Protein AF-A0A9P6UV71-F1 (afdb_monomer)

Sequence (256 aa):
VEDGVSEDEEDEDEKDEDDEDKEIEKVEGIPEFWLTALKTNPQFADIITEKDEEAMKHLVDIRMAYFEKPGFRLDFEFSPNDFFTNTILTKTYFYHDEPGYGGDFVYDHAEGTKIDWKEGKDLSVTVETKKQRHKGTNKTRVVKKTVPAETFFSFFSPPVAPEEDDEDEEEDEDIDERLEADYGLGEELKDSIIPRAVDWFTGKALQYQDNGDQYDDDFEYDDDEEEDDDDEDDDEDEDDDEQPAKDEKAPECKQQ

Nearest PDB structures (foldseek):
  2z2r-assembly1_A  TM=9.327E-01  e=2.650E-20  Saccharomyces cerevisiae
  9b3i-assembly1_E  TM=8.624E-01  e=3.348E-19  Saccharomyces cerevisiae
  7un6-assembly1_B  TM=8.784E-01  e=2.076E-16  Homo sapiens
  7un6-assembly1_C  TM=8.495E-01  e=9.072E-16  Homo sapiens
  3hfd-assembly1_A-2  TM=8.982E-01  e=1.360E-11  Plasmodium knowlesi strain H

Secondary structure (DSSP, 8-state):
----------------------------S-TTHHHHHHHHSHHHHHH--HHHHHHHTTEEEEEEEE-SSSEEEEEEEE-S-SSBS-SEEEEEEEE-SSPPTTS---EEEEEEPPP-BPTT--SSEEEEEEEEE-TTT--EEEEEEEEE---GGGGGS---PPPTT---HHHHHHHHHHHHHHHHHHHIIIIIITTTHHHHHHT-HHHHHHGGGGSSS---------------------------------------

Mean predicted aligned error: 16.18 Å

Organism: NCBI:txid64522

Solvent-accessible surface area (backbone atoms only — not comparable to full-atom values): 16558 Å² total; per-residue (Å²): 131,87,85,83,90,79,87,89,79,89,79,83,81,81,76,83,77,78,77,77,77,70,77,74,70,82,72,82,78,69,80,42,46,54,44,45,17,40,54,58,35,72,76,47,36,75,43,50,37,82,78,45,47,73,60,37,53,33,41,73,46,73,44,78,47,75,62,95,60,61,43,43,32,40,40,37,31,34,50,96,56,87,36,40,75,62,48,61,50,39,36,37,42,34,34,43,93,64,59,39,101,87,71,45,82,35,80,66,53,57,51,39,42,84,79,52,55,35,92,95,39,52,61,56,44,40,78,46,77,46,79,45,66,46,91,87,78,73,50,72,46,81,44,77,43,78,41,84,39,89,36,47,73,48,69,30,58,52,69,72,82,79,59,99,83,67,88,54,69,72,61,48,56,62,42,50,56,51,42,52,54,53,50,51,55,52,46,44,42,64,75,46,41,60,79,38,40,68,34,26,49,71,52,54,43,61,56,59,65,68,54,63,81,75,78,83,84,80,83,77,79,81,81,78,84,78,88,81,89,79,89,81,88,84,84,91,87,85,88,88,85,82,85,90,81,90,83,88,83,84,83,90,83,87,80,134

Structure (mmCIF, N/CA/C/O backbone):
data_AF-A0A9P6UV71-F1
#
_entry.id   AF-A0A9P6UV71-F1
#
loop_
_atom_site.group_PDB
_atom_site.id
_atom_site.type_symbol
_atom_site.label_atom_id
_atom_site.label_alt_id
_atom_site.label_comp_id
_atom_site.label_asym_id
_atom_site.label_entity_id
_atom_site.label_seq_id
_atom_site.pdbx_PDB_ins_code
_atom_site.Cartn_x
_atom_site.Cartn_y
_atom_site.Cartn_z
_atom_site.occupancy
_atom_site.B_iso_or_equiv
_atom_site.auth_seq_id
_atom_site.auth_comp_id
_atom_site.auth_asym_id
_atom_site.auth_atom_id
_atom_site.pdbx_PDB_model_num
ATOM 1 N N . VAL A 1 1 ? 10.105 -76.198 54.305 1.00 40.22 1 VAL A N 1
ATOM 2 C CA . VAL A 1 1 ? 10.187 -74.742 54.116 1.00 40.22 1 VAL A CA 1
ATOM 3 C C . VAL A 1 1 ? 9.346 -74.463 52.879 1.00 40.22 1 VAL A C 1
ATOM 5 O O . VAL A 1 1 ? 9.673 -75.016 51.838 1.00 40.22 1 VAL A O 1
ATOM 8 N N . GLU A 1 2 ? 8.070 -74.098 53.045 1.00 34.22 2 GLU A N 1
ATOM 9 C CA . GLU A 1 2 ? 7.629 -72.701 53.310 1.00 34.22 2 GLU A CA 1
ATOM 10 C C . GLU A 1 2 ? 8.123 -71.820 52.150 1.00 34.22 2 GLU A C 1
ATOM 12 O O . GLU A 1 2 ? 9.323 -71.813 51.891 1.00 34.22 2 GLU A O 1
ATOM 17 N N . ASP A 1 3 ? 7.310 -71.175 51.311 1.00 38.28 3 ASP A N 1
ATOM 18 C CA . ASP A 1 3 ? 6.064 -70.417 51.531 1.00 38.28 3 ASP A CA 1
ATOM 19 C C . ASP A 1 3 ? 5.452 -70.099 50.138 1.00 38.28 3 ASP A C 1
ATOM 21 O O . ASP A 1 3 ? 6.217 -69.886 49.200 1.00 38.28 3 ASP A O 1
ATOM 25 N N . GLY A 1 4 ? 4.140 -70.251 49.892 1.00 39.81 4 GLY A N 1
ATOM 26 C CA . GLY A 1 4 ? 3.125 -69.165 49.780 1.00 39.81 4 GLY A CA 1
ATOM 27 C C . GLY A 1 4 ? 2.489 -69.221 48.364 1.00 39.81 4 GLY A C 1
ATOM 28 O O . GLY A 1 4 ? 3.242 -69.268 47.400 1.00 39.81 4 GLY A O 1
ATOM 29 N N . VAL A 1 5 ? 1.194 -69.512 48.114 1.00 39.69 5 VAL A N 1
ATOM 30 C CA . VAL A 1 5 ? -0.064 -68.737 48.353 1.00 39.69 5 VAL A CA 1
ATOM 31 C C . VAL A 1 5 ? 0.078 -67.308 47.800 1.00 39.69 5 VAL A C 1
ATOM 33 O O . VAL A 1 5 ? 1.059 -66.671 48.155 1.00 39.69 5 VAL A O 1
ATOM 36 N N . SER A 1 6 ? -0.756 -66.716 46.936 1.00 38.84 6 SER A N 1
ATOM 37 C CA . SER A 1 6 ? -2.164 -66.821 46.463 1.00 38.84 6 SER A CA 1
ATOM 38 C C . SER A 1 6 ? -2.221 -66.174 45.051 1.00 38.84 6 SER A C 1
ATOM 40 O O . SER A 1 6 ? -1.290 -65.453 44.705 1.00 38.84 6 SER A O 1
ATOM 42 N N . GLU A 1 7 ? -3.089 -66.544 44.102 1.00 46.66 7 GLU A N 1
ATOM 43 C CA . GLU A 1 7 ? -4.502 -66.118 43.915 1.00 46.66 7 GLU A CA 1
ATOM 44 C C . GLU A 1 7 ? -4.741 -64.591 43.888 1.00 46.66 7 GLU A C 1
ATOM 46 O O . GLU A 1 7 ? -4.142 -63.878 44.690 1.00 46.66 7 GLU A O 1
ATOM 51 N N . ASP A 1 8 ? -5.643 -64.188 42.973 1.00 36.44 8 ASP A N 1
ATOM 52 C CA . ASP A 1 8 ? -6.166 -62.841 42.648 1.00 36.44 8 ASP A CA 1
ATOM 53 C C . ASP A 1 8 ? -5.277 -61.971 41.725 1.00 36.44 8 ASP A C 1
ATOM 55 O O . ASP A 1 8 ? -4.056 -62.012 41.806 1.00 36.44 8 ASP A O 1
ATOM 59 N N . GLU A 1 9 ? -5.775 -61.201 40.753 1.00 41.00 9 GLU A N 1
ATOM 60 C CA . GLU A 1 9 ? -7.129 -60.723 40.453 1.00 41.00 9 GLU A CA 1
ATOM 61 C C . GLU A 1 9 ? -7.160 -60.217 38.989 1.00 41.00 9 GLU A C 1
ATOM 63 O O . GLU A 1 9 ? -6.119 -59.942 38.387 1.00 41.00 9 GLU A O 1
ATOM 68 N N . GLU A 1 10 ? -8.352 -60.158 38.397 1.00 47.25 10 GLU A N 1
ATOM 69 C CA . GLU A 1 10 ? -8.626 -59.507 37.113 1.00 47.25 10 GLU A CA 1
ATOM 70 C C . GLU A 1 10 ? -8.413 -57.990 37.262 1.00 47.25 10 GLU A C 1
ATOM 72 O O . GLU A 1 10 ? -9.158 -57.355 38.000 1.00 47.25 10 GLU A O 1
ATOM 77 N N . ASP A 1 11 ? -7.429 -57.408 36.568 1.00 37.78 11 ASP A N 1
ATOM 78 C CA . ASP A 1 11 ? -7.290 -55.949 36.465 1.00 37.78 11 ASP A CA 1
ATOM 79 C C . ASP A 1 11 ? -7.883 -55.460 35.133 1.00 37.78 11 ASP A C 1
ATOM 81 O O . ASP A 1 11 ? -7.381 -55.743 34.039 1.00 37.78 11 ASP A O 1
ATOM 85 N N . GLU A 1 12 ? -9.005 -54.749 35.263 1.00 49.16 12 GLU A N 1
ATOM 86 C CA . GLU A 1 12 ? -9.612 -53.874 34.265 1.00 49.16 12 GLU A CA 1
ATOM 87 C C . GLU A 1 12 ? -8.656 -52.708 33.960 1.00 49.16 12 GLU A C 1
ATOM 89 O O . GLU A 1 12 ? -8.555 -51.760 34.733 1.00 49.16 12 GLU A O 1
ATOM 94 N N . ASP A 1 13 ? -7.980 -52.739 32.811 1.00 40.91 13 ASP A N 1
ATOM 95 C CA . ASP A 1 13 ? -7.371 -51.532 32.246 1.00 40.91 13 ASP A CA 1
ATOM 96 C C . ASP A 1 13 ? -8.447 -50.755 31.461 1.00 40.91 13 ASP A C 1
ATOM 98 O O . ASP A 1 13 ? -8.618 -50.928 30.248 1.00 40.91 13 ASP A O 1
ATOM 102 N N . GLU A 1 14 ? -9.185 -49.893 32.171 1.00 49.22 14 GLU A N 1
ATOM 103 C CA . GLU A 1 14 ? -9.851 -48.722 31.589 1.00 49.22 14 GLU A CA 1
ATOM 104 C C . GLU A 1 14 ? -8.783 -47.850 30.913 1.00 49.22 14 GLU A C 1
ATOM 106 O O . GLU A 1 14 ? -8.020 -47.130 31.556 1.00 49.22 14 GLU A O 1
ATOM 111 N N . LYS A 1 15 ? -8.706 -47.923 29.582 1.00 45.62 15 LYS A N 1
ATOM 112 C CA . LYS A 1 15 ? -8.072 -46.874 28.787 1.00 45.62 15 LYS A CA 1
ATOM 113 C C . LYS A 1 15 ? -9.108 -45.795 28.522 1.00 45.62 15 LYS A C 1
ATOM 115 O O . LYS A 1 15 ? -9.920 -45.932 27.610 1.00 45.62 15 LYS A O 1
ATOM 120 N N . ASP A 1 16 ? -9.036 -44.738 29.320 1.00 41.34 16 ASP A N 1
ATOM 121 C CA . ASP A 1 16 ? -9.549 -43.418 28.974 1.00 41.34 16 ASP A CA 1
ATOM 122 C C . ASP A 1 16 ? -8.876 -42.959 27.667 1.00 41.34 16 ASP A C 1
ATOM 124 O O . ASP A 1 16 ? -7.758 -42.437 27.653 1.00 41.34 16 ASP A O 1
ATOM 128 N N . GLU A 1 17 ? -9.534 -43.220 26.538 1.00 43.66 17 GLU A N 1
ATOM 129 C CA . GLU A 1 17 ? -9.284 -42.507 25.289 1.00 43.66 17 GLU A CA 1
ATOM 130 C C . GLU A 1 17 ? -10.024 -41.167 25.388 1.00 43.66 17 GLU A C 1
ATOM 132 O O . GLU A 1 17 ? -11.167 -41.024 24.958 1.00 43.66 17 GLU A O 1
ATOM 137 N N . ASP A 1 18 ? -9.369 -40.186 26.016 1.00 42.56 18 ASP A N 1
ATOM 138 C CA . ASP A 1 18 ? -9.677 -38.773 25.806 1.00 42.56 18 ASP A CA 1
ATOM 139 C C . ASP A 1 18 ? -9.374 -38.450 24.331 1.00 42.56 18 ASP A C 1
ATOM 141 O O . ASP A 1 18 ? -8.266 -38.044 23.966 1.00 42.56 18 ASP A O 1
ATOM 145 N N . ASP A 1 19 ? -10.367 -38.671 23.466 1.00 44.50 19 ASP A N 1
ATOM 146 C CA . ASP A 1 19 ? -10.460 -38.050 22.145 1.00 44.50 19 ASP A CA 1
ATOM 147 C C . ASP A 1 19 ? -10.600 -36.531 22.357 1.00 44.50 19 ASP A C 1
ATOM 149 O O . ASP A 1 19 ? -11.689 -35.951 22.351 1.00 44.50 19 ASP A O 1
ATOM 153 N N . GLU A 1 20 ? -9.467 -35.854 22.569 1.00 50.41 20 GLU A N 1
ATOM 154 C CA . GLU A 1 20 ? -9.339 -34.442 22.224 1.00 50.41 20 GLU A CA 1
ATOM 155 C C . GLU A 1 20 ? -9.438 -34.335 20.696 1.00 50.41 20 GLU A C 1
ATOM 157 O O . GLU A 1 20 ? -8.430 -34.230 19.991 1.00 50.41 20 GLU A O 1
ATOM 162 N N . ASP A 1 21 ? -10.674 -34.330 20.191 1.00 45.41 21 ASP A N 1
ATOM 163 C CA . ASP A 1 21 ? -11.044 -33.763 18.897 1.00 45.41 21 ASP A CA 1
ATOM 164 C C . ASP A 1 21 ? -10.669 -32.271 18.912 1.00 45.41 21 ASP A C 1
ATOM 166 O O . ASP A 1 21 ? -11.495 -31.369 19.066 1.00 45.41 21 ASP A O 1
ATOM 170 N N . LYS A 1 22 ? -9.373 -31.981 18.776 1.00 53.22 22 LYS A N 1
ATOM 171 C CA . LYS A 1 22 ? -8.926 -30.691 18.272 1.00 53.22 22 LYS A CA 1
ATOM 172 C C . LYS A 1 22 ? -9.420 -30.658 16.845 1.00 53.22 22 LYS A C 1
ATOM 174 O O . LYS A 1 22 ? -8.851 -31.325 15.984 1.00 53.22 22 LYS A O 1
ATOM 179 N N . GLU A 1 23 ? -10.503 -29.919 16.627 1.00 52.91 23 GLU A N 1
ATOM 180 C CA . GLU A 1 23 ? -10.918 -29.468 15.310 1.00 52.91 23 GLU A CA 1
ATOM 181 C C . GLU A 1 23 ? -9.675 -28.902 14.619 1.00 52.91 23 GLU A C 1
ATOM 183 O O . GLU A 1 23 ? -9.246 -27.777 14.872 1.00 52.91 23 GLU A O 1
ATOM 188 N N . ILE A 1 24 ? -9.029 -29.723 13.791 1.00 58.50 24 ILE A N 1
ATOM 189 C CA . ILE A 1 24 ? -8.048 -29.242 12.836 1.00 58.50 24 ILE A CA 1
ATOM 190 C C . ILE A 1 24 ? -8.911 -28.478 11.846 1.00 58.50 24 ILE A C 1
ATOM 192 O O . ILE A 1 24 ? -9.483 -29.072 10.926 1.00 58.50 24 ILE A O 1
ATOM 196 N N . GLU A 1 25 ? -9.091 -27.180 12.102 1.00 63.28 25 GLU A N 1
ATOM 197 C CA . GLU A 1 25 ? -9.673 -26.269 11.133 1.00 63.28 25 GLU A CA 1
ATOM 198 C C . GLU A 1 25 ? -8.993 -26.575 9.802 1.00 63.28 25 GLU A C 1
ATOM 200 O O . GLU A 1 25 ? -7.762 -26.615 9.707 1.00 63.28 25 GLU A O 1
ATOM 205 N N . LYS A 1 26 ? -9.790 -26.911 8.785 1.00 60.22 26 LYS A N 1
ATOM 206 C CA . LYS A 1 26 ? -9.270 -27.109 7.437 1.00 60.22 26 LYS A CA 1
ATOM 207 C C . LYS A 1 26 ? -8.723 -25.772 6.969 1.00 60.22 26 LYS A C 1
ATOM 209 O O . LYS A 1 26 ? -9.449 -24.954 6.417 1.00 60.22 26 LYS A O 1
ATOM 214 N N . VAL A 1 27 ? -7.441 -25.564 7.213 1.00 65.88 27 VAL A N 1
ATOM 215 C CA . VAL A 1 27 ? -6.706 -24.434 6.687 1.00 65.88 27 VAL A CA 1
ATOM 216 C C . VAL A 1 27 ? -6.521 -24.684 5.191 1.00 65.88 27 VAL A C 1
ATOM 218 O O . VAL A 1 27 ? -5.756 -25.559 4.783 1.00 65.88 27 VAL A O 1
ATOM 221 N N . GLU A 1 28 ? -7.285 -23.971 4.365 1.00 76.12 28 GLU A N 1
ATOM 222 C CA . GLU A 1 28 ? -7.076 -23.949 2.919 1.00 76.12 28 GLU A CA 1
ATOM 223 C C . GLU A 1 28 ? -5.927 -22.985 2.592 1.00 76.12 28 GLU A C 1
ATOM 225 O O . GLU A 1 28 ? -6.024 -21.783 2.821 1.00 76.12 28 GLU A O 1
ATOM 230 N N . GLY A 1 29 ? -4.829 -23.519 2.050 1.00 80.25 29 GLY A N 1
ATOM 231 C CA . GLY A 1 29 ? -3.654 -22.731 1.671 1.00 80.25 29 GLY A CA 1
ATOM 232 C C . GLY A 1 29 ? -2.702 -22.430 2.834 1.00 80.25 29 GLY A C 1
ATOM 233 O O . GLY A 1 29 ? -2.621 -23.186 3.800 1.00 80.25 29 GLY A O 1
ATOM 234 N N . ILE A 1 30 ? -1.930 -21.348 2.698 1.00 87.19 30 ILE A N 1
ATOM 235 C CA . ILE A 1 30 ? -1.010 -20.848 3.728 1.00 87.19 30 ILE A CA 1
ATOM 236 C C . ILE A 1 30 ? -1.646 -19.584 4.324 1.00 87.19 30 ILE A C 1
ATOM 238 O O . ILE A 1 30 ? -1.736 -18.578 3.615 1.00 87.19 30 ILE A O 1
ATOM 242 N N . PRO A 1 31 ? -2.109 -19.614 5.587 1.00 88.75 31 PRO A N 1
ATOM 243 C CA . PRO A 1 31 ? -2.680 -18.444 6.242 1.00 88.75 31 PRO A CA 1
ATOM 244 C C . PRO A 1 31 ? -1.709 -17.279 6.253 1.00 88.75 31 PRO A C 1
ATOM 246 O O . PRO A 1 31 ? -0.510 -17.478 6.439 1.00 88.75 31 PRO A O 1
ATOM 249 N N . GLU A 1 32 ? -2.249 -16.070 6.112 1.00 92.94 32 GLU A N 1
ATOM 250 C CA . GLU A 1 32 ? -1.507 -14.822 6.323 1.00 92.94 32 GLU A CA 1
ATOM 251 C C . GLU A 1 32 ? -0.224 -14.723 5.480 1.00 92.94 32 GLU A C 1
ATOM 253 O O . GLU A 1 32 ? 0.707 -14.016 5.858 1.00 92.94 32 GLU A O 1
ATOM 258 N N . PHE A 1 33 ? -0.163 -15.426 4.341 1.00 96.31 33 PHE A N 1
ATOM 259 C CA . PHE A 1 33 ? 1.035 -15.510 3.510 1.00 96.31 33 PHE A CA 1
ATOM 260 C C . PHE A 1 33 ? 1.546 -14.121 3.112 1.00 96.31 33 PHE A C 1
ATOM 262 O O . PHE A 1 33 ? 2.680 -13.765 3.425 1.00 96.31 33 PHE A O 1
ATOM 269 N N . TRP A 1 34 ? 0.693 -13.299 2.496 1.00 97.38 34 TRP A N 1
ATOM 270 C CA . TRP A 1 34 ? 1.087 -11.961 2.057 1.00 97.38 34 TRP A CA 1
ATOM 271 C C . TRP A 1 34 ? 1.317 -10.999 3.214 1.00 97.38 34 TRP A C 1
ATOM 273 O O . TRP A 1 34 ? 2.280 -10.245 3.178 1.00 97.38 34 TRP A O 1
ATOM 283 N N . LEU A 1 35 ? 0.496 -11.059 4.267 1.00 96.44 35 LEU A N 1
ATOM 284 C CA . LEU A 1 35 ? 0.723 -10.259 5.473 1.00 96.44 35 LEU A CA 1
ATOM 285 C C . LEU A 1 35 ? 2.106 -10.554 6.075 1.00 96.44 35 LEU A C 1
ATOM 287 O O . LEU A 1 35 ? 2.854 -9.633 6.386 1.00 96.44 35 LEU A O 1
ATOM 291 N N . THR A 1 36 ? 2.471 -11.831 6.188 1.00 96.75 36 THR A N 1
ATOM 292 C CA . THR A 1 36 ? 3.772 -12.255 6.719 1.00 96.75 36 THR A CA 1
ATOM 293 C C . THR A 1 36 ? 4.913 -11.834 5.794 1.00 96.75 36 THR A C 1
ATOM 295 O O . THR A 1 36 ? 5.917 -11.308 6.270 1.00 96.75 36 THR A O 1
ATOM 298 N N . ALA A 1 37 ? 4.762 -12.015 4.477 1.00 96.75 37 ALA A N 1
ATOM 299 C CA . ALA A 1 37 ? 5.764 -11.602 3.497 1.00 96.75 37 ALA A CA 1
ATOM 300 C C . ALA A 1 37 ? 6.020 -10.087 3.546 1.00 96.75 37 ALA A C 1
ATOM 302 O O . ALA A 1 37 ? 7.171 -9.667 3.632 1.00 96.75 37 ALA A O 1
ATOM 303 N N . LEU A 1 38 ? 4.957 -9.278 3.583 1.00 96.56 38 LEU A N 1
ATOM 304 C CA . LEU A 1 38 ? 5.052 -7.822 3.688 1.00 96.56 38 LEU A CA 1
ATOM 305 C C . LEU A 1 38 ? 5.677 -7.392 5.018 1.00 96.56 38 LEU A C 1
ATOM 307 O O . LEU A 1 38 ? 6.614 -6.611 5.016 1.00 96.56 38 LEU A O 1
ATOM 311 N N . LYS A 1 39 ? 5.254 -7.957 6.155 1.00 95.81 39 LYS A N 1
ATOM 312 C CA . LYS A 1 39 ? 5.843 -7.625 7.468 1.00 95.81 39 LYS A CA 1
ATOM 313 C C . LYS A 1 39 ? 7.296 -8.067 7.639 1.00 95.81 39 LYS A C 1
ATOM 315 O O . LYS A 1 39 ? 7.951 -7.643 8.585 1.00 95.81 39 LYS A O 1
ATOM 320 N N . THR A 1 40 ? 7.786 -8.949 6.776 1.00 95.56 40 THR A N 1
ATOM 321 C CA . THR A 1 40 ? 9.199 -9.337 6.775 1.00 95.56 40 THR A CA 1
ATOM 322 C C . THR A 1 40 ? 10.058 -8.312 6.036 1.00 95.56 40 THR A C 1
ATOM 324 O O . THR A 1 40 ? 11.247 -8.197 6.322 1.00 95.56 40 THR A O 1
ATOM 327 N N . ASN A 1 41 ? 9.467 -7.550 5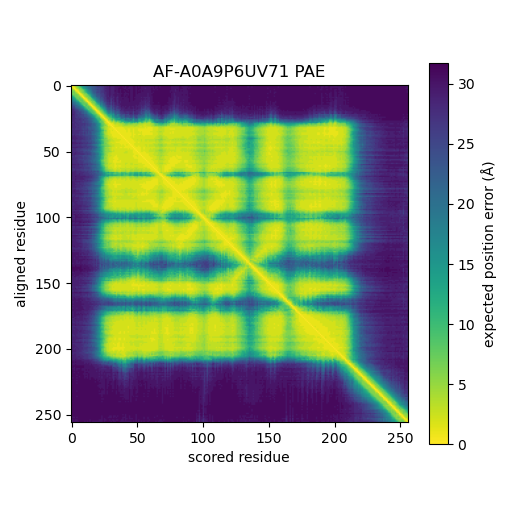.115 1.00 93.88 41 ASN A N 1
ATOM 328 C CA . ASN A 1 41 ? 10.135 -6.439 4.461 1.00 93.88 41 ASN A CA 1
ATOM 329 C C . ASN A 1 41 ? 10.188 -5.209 5.389 1.00 93.88 41 ASN A C 1
ATOM 331 O O . ASN A 1 41 ? 9.136 -4.803 5.883 1.00 93.88 41 ASN A O 1
ATOM 335 N N . PRO A 1 42 ? 11.364 -4.591 5.616 1.00 92.38 42 PRO A N 1
ATOM 336 C CA . PRO A 1 42 ? 11.492 -3.463 6.541 1.00 92.38 42 PRO A CA 1
ATOM 337 C C . PRO A 1 42 ? 10.591 -2.268 6.205 1.00 92.38 42 PRO A C 1
ATOM 339 O O . PRO A 1 42 ? 9.939 -1.735 7.097 1.00 92.38 42 PRO A O 1
ATOM 342 N N . GLN A 1 43 ? 10.485 -1.890 4.927 1.00 91.94 43 GLN A N 1
ATOM 343 C CA . GLN A 1 43 ? 9.680 -0.735 4.515 1.00 91.94 43 GLN A CA 1
ATOM 344 C C . GLN A 1 43 ? 8.187 -0.974 4.768 1.00 91.94 43 GLN A C 1
ATOM 346 O O . GLN A 1 43 ? 7.479 -0.092 5.248 1.00 91.94 43 GLN A O 1
ATOM 351 N N . PHE A 1 44 ? 7.702 -2.189 4.493 1.00 94.50 44 PHE A N 1
ATOM 352 C CA . PHE A 1 44 ? 6.302 -2.542 4.736 1.00 94.50 44 PHE A CA 1
ATOM 353 C C . PHE A 1 44 ? 5.995 -2.795 6.217 1.00 94.50 44 PHE A C 1
ATOM 355 O O . PHE A 1 44 ? 4.880 -2.524 6.666 1.00 94.50 44 PHE A O 1
ATOM 362 N N . ALA A 1 45 ? 6.962 -3.292 6.988 1.00 94.44 45 ALA A N 1
ATOM 363 C CA . ALA A 1 45 ? 6.810 -3.504 8.424 1.00 94.44 45 ALA A CA 1
ATOM 364 C C . ALA A 1 45 ? 6.544 -2.195 9.183 1.00 94.44 45 ALA A C 1
ATOM 366 O O . ALA A 1 45 ? 5.754 -2.203 10.126 1.00 94.44 45 ALA A O 1
ATOM 367 N N . ASP A 1 46 ? 7.153 -1.088 8.750 1.00 91.88 46 ASP A N 1
ATOM 368 C CA . ASP A 1 46 ? 6.997 0.221 9.391 1.00 91.88 46 ASP A CA 1
ATOM 369 C C . ASP A 1 46 ? 5.638 0.877 9.091 1.00 91.88 46 ASP A C 1
ATOM 371 O O . ASP A 1 46 ? 5.096 1.597 9.932 1.00 91.88 46 ASP A O 1
ATOM 375 N N . ILE A 1 47 ? 5.049 0.608 7.920 1.00 93.00 47 ILE A N 1
ATOM 376 C CA . ILE A 1 47 ? 3.767 1.207 7.505 1.00 93.00 47 ILE A CA 1
ATOM 377 C C . ILE A 1 47 ? 2.540 0.365 7.886 1.00 93.00 47 ILE A C 1
ATOM 379 O O . ILE A 1 47 ? 1.435 0.902 7.990 1.00 93.00 47 ILE A O 1
ATOM 383 N N . ILE A 1 48 ? 2.695 -0.953 8.064 1.00 95.62 48 ILE A N 1
ATOM 384 C CA . ILE A 1 48 ? 1.595 -1.846 8.451 1.00 95.62 48 ILE A CA 1
ATOM 385 C C . ILE A 1 48 ? 1.386 -1.744 9.961 1.00 95.62 48 ILE A C 1
ATOM 387 O O . ILE A 1 48 ? 2.171 -2.251 10.759 1.00 95.62 48 ILE A O 1
ATOM 391 N N . THR A 1 49 ? 0.274 -1.131 10.361 1.00 94.81 49 THR A N 1
ATOM 392 C CA . THR A 1 49 ? -0.084 -1.007 11.776 1.00 94.81 49 THR A CA 1
ATOM 393 C C . THR A 1 49 ? -0.811 -2.251 12.289 1.00 94.81 49 THR A C 1
ATOM 395 O O . THR A 1 49 ? -1.420 -2.998 11.523 1.00 94.81 49 THR A O 1
ATOM 398 N N . GLU A 1 50 ? -0.861 -2.432 13.614 1.00 92.81 50 GLU A N 1
ATOM 399 C CA . GLU A 1 50 ? -1.605 -3.537 14.249 1.00 92.81 50 GLU A CA 1
ATOM 400 C C . GLU A 1 50 ? -3.087 -3.589 13.829 1.00 92.81 50 GLU A C 1
ATOM 402 O O . GLU A 1 50 ? -3.686 -4.661 13.768 1.00 92.81 50 GLU A O 1
ATOM 407 N N . LYS A 1 51 ? -3.697 -2.432 13.526 1.00 91.38 51 LYS A N 1
ATOM 408 C CA . LYS A 1 51 ? -5.094 -2.360 13.069 1.00 91.38 51 LYS A CA 1
ATOM 409 C C . LYS A 1 51 ? -5.261 -2.851 11.634 1.00 91.38 51 LYS A C 1
ATOM 411 O O . LYS A 1 51 ? -6.321 -3.373 11.296 1.00 91.38 51 LYS A O 1
ATOM 416 N N . ASP A 1 52 ? -4.237 -2.665 10.807 1.00 95.19 52 ASP A N 1
ATOM 417 C CA . ASP A 1 52 ? -4.252 -3.077 9.406 1.00 95.19 52 ASP A CA 1
ATOM 418 C C . ASP A 1 52 ? -4.142 -4.595 9.282 1.00 95.19 52 ASP A C 1
ATOM 420 O O . ASP A 1 52 ? -4.724 -5.171 8.365 1.00 95.19 52 ASP A O 1
ATOM 424 N N . GLU A 1 53 ? -3.464 -5.257 10.227 1.00 95.44 53 GLU A N 1
ATOM 425 C CA . GLU A 1 53 ? -3.264 -6.710 10.220 1.00 95.44 53 GLU A CA 1
ATOM 426 C C . GLU A 1 53 ? -4.579 -7.480 10.089 1.00 95.44 53 GLU A C 1
ATOM 428 O O . GLU A 1 53 ? -4.656 -8.432 9.315 1.00 95.44 53 GLU A O 1
ATOM 433 N N . GLU A 1 54 ? -5.637 -7.058 10.788 1.00 94.88 54 GLU A N 1
ATOM 434 C CA . GLU A 1 54 ? -6.942 -7.724 10.713 1.00 94.88 54 GLU A CA 1
ATOM 435 C C . GLU A 1 54 ? -7.527 -7.701 9.292 1.00 94.88 54 GLU A C 1
ATOM 437 O O . GLU A 1 54 ? -8.107 -8.692 8.851 1.00 94.88 54 GLU A O 1
ATOM 442 N N . ALA A 1 55 ? -7.349 -6.602 8.555 1.00 95.44 55 ALA A N 1
ATOM 443 C CA . ALA A 1 55 ? -7.781 -6.495 7.164 1.00 95.44 55 ALA A CA 1
ATOM 444 C C . ALA A 1 55 ? -6.812 -7.218 6.213 1.00 95.44 55 ALA A C 1
ATOM 446 O O . ALA A 1 55 ? -7.240 -7.892 5.277 1.00 95.44 55 ALA A O 1
ATOM 447 N N . MET A 1 56 ? -5.508 -7.138 6.478 1.00 96.00 56 MET A N 1
ATOM 448 C CA . MET A 1 56 ? -4.453 -7.746 5.665 1.00 96.00 56 MET A CA 1
ATOM 449 C C . MET A 1 56 ? -4.428 -9.276 5.734 1.00 96.00 56 MET A C 1
ATOM 451 O O . MET A 1 56 ? -3.995 -9.915 4.780 1.00 96.00 56 MET A O 1
ATOM 455 N N . LYS A 1 57 ? -4.968 -9.895 6.792 1.00 95.44 57 LYS A N 1
ATOM 456 C CA . LYS A 1 57 ? -5.217 -11.352 6.840 1.00 95.44 57 LYS A CA 1
ATOM 457 C C . LYS A 1 57 ? -6.096 -11.842 5.689 1.00 95.44 57 LYS A C 1
ATOM 459 O O . LYS A 1 57 ? -6.015 -13.006 5.309 1.00 95.44 57 LYS A O 1
ATOM 464 N N . HIS A 1 58 ? -6.931 -10.961 5.138 1.00 96.19 58 HIS A N 1
ATOM 465 C CA . HIS A 1 58 ? -7.801 -11.270 4.012 1.00 96.19 58 HIS A CA 1
ATOM 466 C C . HIS A 1 58 ? -7.138 -11.071 2.646 1.00 96.19 58 HIS A C 1
ATOM 468 O O . HIS A 1 58 ? -7.798 -11.362 1.647 1.00 96.19 58 HIS A O 1
ATOM 474 N N . LEU A 1 59 ? -5.888 -10.594 2.586 1.00 97.00 59 LEU A N 1
ATOM 475 C CA . LEU A 1 59 ? -5.124 -10.429 1.350 1.00 97.00 59 LEU A CA 1
ATOM 476 C C . LEU A 1 59 ? -4.743 -11.803 0.784 1.00 97.00 59 LEU A C 1
ATOM 478 O O . LEU A 1 59 ? -3.977 -12.559 1.383 1.00 97.00 59 LEU A O 1
ATOM 482 N N . VAL A 1 60 ? -5.312 -12.121 -0.373 1.00 96.25 60 VAL A N 1
ATOM 483 C CA . VAL A 1 60 ? -5.186 -13.409 -1.062 1.00 96.25 60 VAL A CA 1
ATOM 484 C C . VAL A 1 60 ? -4.036 -13.386 -2.057 1.00 96.25 60 VAL A C 1
ATOM 486 O O . VAL A 1 60 ? -3.289 -14.360 -2.142 1.00 96.25 60 VAL A O 1
ATOM 489 N N . ASP A 1 61 ? -3.899 -12.297 -2.811 1.00 96.81 61 ASP A N 1
ATOM 490 C CA . ASP A 1 61 ? -2.917 -12.201 -3.888 1.00 96.81 61 ASP A CA 1
ATOM 491 C C . ASP A 1 61 ? -2.454 -10.762 -4.121 1.00 96.81 61 ASP A C 1
ATOM 493 O O . ASP A 1 61 ? -3.228 -9.821 -3.936 1.00 96.81 61 ASP A O 1
ATOM 497 N N . ILE A 1 62 ? -1.206 -10.603 -4.564 1.00 97.62 62 ILE A N 1
ATOM 498 C CA . ILE A 1 62 ? -0.665 -9.336 -5.060 1.00 97.62 62 ILE A CA 1
ATOM 499 C C . ILE A 1 62 ? -0.109 -9.594 -6.455 1.00 97.62 62 ILE A C 1
ATOM 501 O O . ILE A 1 62 ? 0.861 -10.330 -6.638 1.00 97.62 62 ILE A O 1
ATOM 505 N N . ARG A 1 63 ? -0.734 -8.979 -7.457 1.00 97.19 63 ARG A N 1
ATOM 506 C CA . ARG A 1 63 ? -0.388 -9.170 -8.866 1.00 97.19 63 ARG A CA 1
ATOM 507 C C . ARG A 1 63 ? 0.117 -7.883 -9.472 1.00 97.19 63 ARG A C 1
ATOM 509 O O . ARG A 1 63 ? -0.397 -6.813 -9.179 1.00 97.19 63 ARG A O 1
ATOM 516 N N . MET A 1 64 ? 1.075 -8.010 -10.380 1.00 96.38 64 MET A N 1
ATOM 517 C CA . MET A 1 64 ? 1.532 -6.902 -11.204 1.00 96.38 64 MET A CA 1
ATOM 518 C C . MET A 1 64 ? 1.067 -7.089 -12.650 1.00 96.38 64 MET A C 1
ATOM 520 O O . MET A 1 64 ? 1.132 -8.193 -13.197 1.00 96.38 64 MET A O 1
ATOM 524 N N . ALA A 1 65 ? 0.653 -5.997 -13.287 1.00 94.38 65 ALA A N 1
ATOM 525 C CA . ALA A 1 65 ? 0.405 -5.942 -14.719 1.00 94.38 65 ALA A CA 1
ATOM 526 C C . ALA A 1 65 ? 0.971 -4.660 -15.340 1.00 94.38 65 ALA A C 1
ATOM 528 O O . ALA A 1 65 ? 0.882 -3.581 -14.760 1.00 94.38 65 ALA A O 1
ATOM 529 N N . TYR A 1 66 ? 1.485 -4.786 -16.560 1.00 93.19 66 TYR A N 1
ATOM 530 C CA . TYR A 1 66 ? 1.775 -3.656 -17.440 1.00 93.19 66 TYR A CA 1
ATOM 531 C C . TYR A 1 66 ? 0.569 -3.393 -18.350 1.00 93.19 66 TYR A C 1
ATOM 533 O O . TYR A 1 66 ? -0.225 -4.299 -18.626 1.00 93.19 66 TYR A O 1
ATOM 541 N N . PHE A 1 67 ? 0.428 -2.162 -18.828 1.00 86.38 67 PHE A N 1
ATOM 542 C CA . PHE A 1 67 ? -0.638 -1.747 -19.74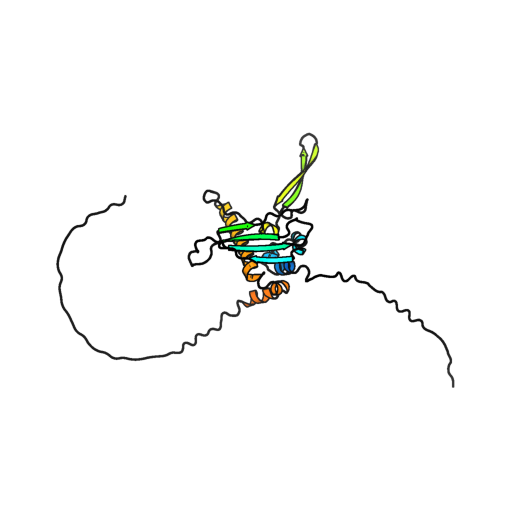1 1.00 86.38 67 PHE A CA 1
ATOM 543 C C . PHE A 1 67 ? -0.057 -1.024 -20.964 1.00 86.38 67 PHE A C 1
ATOM 545 O O . PHE A 1 67 ? 1.153 -0.929 -21.124 1.00 86.38 67 PHE A O 1
ATOM 552 N N . GLU A 1 68 ? -0.923 -0.603 -21.889 1.00 82.50 68 GLU A N 1
ATOM 553 C CA . GLU A 1 68 ? -0.500 -0.003 -23.165 1.00 82.50 68 GLU A CA 1
ATOM 554 C C . GLU A 1 68 ? 0.193 1.356 -22.984 1.00 82.50 68 GLU A C 1
ATOM 556 O O . GLU A 1 68 ? 1.080 1.697 -23.761 1.00 82.50 68 GLU A O 1
ATOM 561 N N . LYS A 1 69 ? -0.186 2.111 -21.946 1.00 84.94 69 LYS A N 1
ATOM 562 C CA . LYS A 1 69 ? 0.547 3.310 -21.525 1.00 84.94 69 LYS A CA 1
ATOM 563 C C . LYS A 1 69 ? 1.774 2.928 -20.682 1.00 84.94 69 LYS A C 1
ATOM 565 O O . LYS A 1 69 ? 1.672 1.964 -19.922 1.00 84.94 69 LYS A O 1
ATOM 570 N N . PRO A 1 70 ? 2.882 3.686 -20.754 1.00 88.94 70 PRO A N 1
ATOM 571 C CA . PRO A 1 70 ? 4.027 3.510 -19.864 1.00 88.94 70 PRO A CA 1
ATOM 572 C C . PRO A 1 70 ? 3.610 3.561 -18.388 1.00 88.94 70 PRO A C 1
ATOM 574 O O . PRO A 1 70 ? 2.954 4.504 -17.944 1.00 88.94 70 PRO A O 1
ATOM 577 N N . GLY A 1 71 ? 3.955 2.519 -17.637 1.00 93.31 71 GLY A N 1
ATOM 578 C CA . GLY A 1 71 ? 3.571 2.381 -16.237 1.00 93.31 71 GLY A CA 1
ATOM 579 C C . GLY A 1 71 ? 3.326 0.933 -15.838 1.00 93.31 71 GLY A C 1
ATOM 580 O O . GLY A 1 71 ? 3.396 0.014 -16.660 1.00 93.31 71 GLY A O 1
ATOM 581 N N . PHE A 1 72 ? 3.017 0.725 -14.564 1.00 96.12 72 PHE A N 1
ATOM 582 C CA . PHE A 1 72 ? 2.654 -0.584 -14.032 1.00 96.12 72 PHE A CA 1
ATOM 583 C C . PHE A 1 72 ? 1.558 -0.467 -12.978 1.00 96.12 72 PHE A C 1
ATOM 585 O O . PHE A 1 72 ? 1.310 0.587 -12.393 1.00 96.12 72 PHE A O 1
ATOM 592 N N . ARG A 1 73 ? 0.850 -1.573 -12.776 1.00 97.12 73 ARG A N 1
ATOM 593 C CA . ARG A 1 73 ? -0.292 -1.676 -11.878 1.00 97.12 73 ARG A CA 1
ATOM 594 C C . ARG A 1 73 ? -0.083 -2.808 -10.897 1.00 97.12 73 ARG A C 1
ATOM 596 O O . ARG A 1 73 ? 0.280 -3.906 -11.313 1.00 97.12 73 ARG A O 1
ATOM 603 N N . LEU A 1 74 ? -0.384 -2.546 -9.636 1.00 98.19 74 LEU A N 1
ATOM 604 C CA . LEU A 1 74 ? -0.407 -3.503 -8.544 1.00 98.19 74 LEU A CA 1
ATOM 605 C C . LEU A 1 74 ? -1.862 -3.758 -8.144 1.00 98.19 74 LEU A C 1
ATOM 607 O O . LEU A 1 74 ? -2.580 -2.832 -7.769 1.00 98.19 74 LEU A O 1
ATOM 611 N N . ASP A 1 75 ? -2.294 -5.010 -8.235 1.00 98.12 75 ASP A N 1
ATOM 612 C CA . ASP A 1 75 ? -3.635 -5.473 -7.892 1.00 98.12 75 ASP A CA 1
ATOM 613 C C . ASP A 1 75 ? -3.568 -6.331 -6.624 1.00 98.12 75 ASP A C 1
ATOM 615 O O . ASP A 1 75 ? -3.015 -7.431 -6.636 1.00 98.12 75 ASP A O 1
ATOM 619 N N . PHE A 1 76 ? -4.162 -5.835 -5.542 1.00 98.38 76 PHE A N 1
ATOM 620 C CA . PHE A 1 76 ? -4.268 -6.515 -4.255 1.00 98.38 76 PHE A CA 1
ATOM 621 C C . PHE A 1 76 ? -5.644 -7.160 -4.149 1.00 98.38 76 PHE A C 1
ATOM 623 O O . PHE A 1 76 ? -6.653 -6.468 -4.003 1.00 98.38 76 PHE A O 1
ATOM 630 N N . GLU A 1 77 ? -5.705 -8.482 -4.240 1.00 98.25 77 GLU A N 1
ATOM 631 C CA . GLU A 1 77 ? -6.950 -9.237 -4.157 1.00 98.25 77 GLU A CA 1
ATOM 632 C C . GLU A 1 77 ? -7.266 -9.609 -2.713 1.00 98.25 77 GLU A C 1
ATOM 634 O O . GLU A 1 77 ? -6.482 -10.278 -2.045 1.00 98.25 77 GLU A O 1
ATOM 639 N N . PHE A 1 78 ? -8.450 -9.231 -2.246 1.00 97.38 78 PHE A N 1
ATOM 640 C CA . PHE A 1 78 ? -8.939 -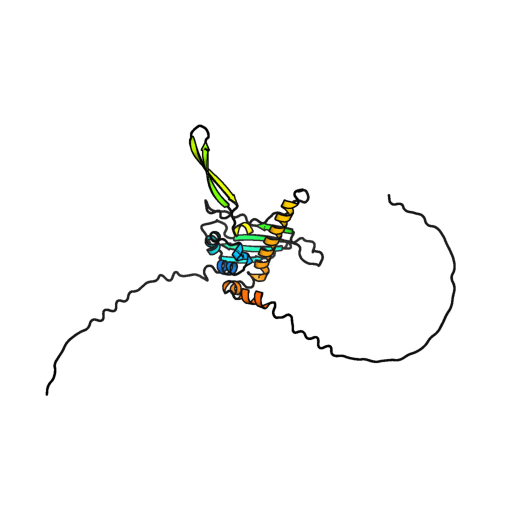9.548 -0.915 1.00 97.38 78 PHE A CA 1
ATOM 641 C C . PHE A 1 78 ? -10.113 -10.519 -0.979 1.00 97.38 78 PHE A C 1
ATOM 643 O O . PHE A 1 78 ? -11.058 -10.367 -1.759 1.00 97.38 78 PHE A O 1
ATOM 650 N N . SER A 1 79 ? -10.091 -11.492 -0.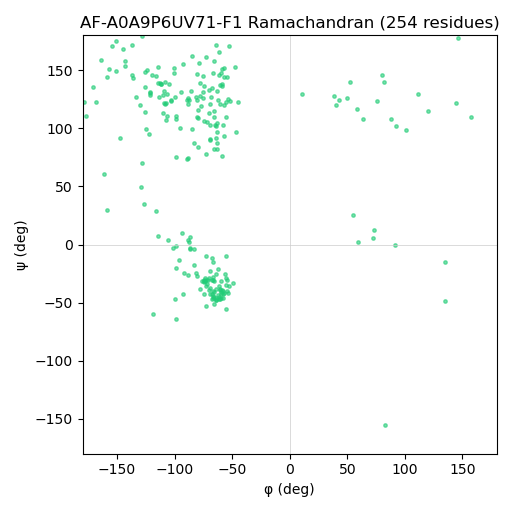074 1.00 96.56 79 SER A N 1
ATOM 651 C CA . SER A 1 79 ? 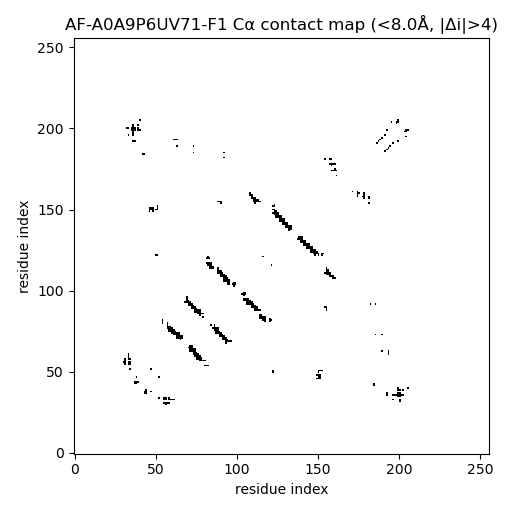-11.270 -12.287 0.249 1.00 96.56 79 SER A CA 1
ATOM 652 C C . SER A 1 79 ? -12.346 -11.406 0.909 1.00 96.56 79 SER A C 1
ATOM 654 O O . SER A 1 79 ? -12.030 -10.343 1.464 1.00 96.56 79 SER A O 1
ATOM 656 N N . PRO A 1 80 ? -13.631 -11.814 0.873 1.00 96.88 80 PRO A N 1
ATOM 657 C CA . PRO A 1 80 ? -14.684 -11.108 1.593 1.00 96.88 80 PRO A CA 1
ATOM 658 C C . PRO A 1 80 ? -14.310 -10.906 3.067 1.00 96.88 80 PRO A C 1
ATOM 660 O O . PRO A 1 80 ? -14.034 -11.869 3.778 1.00 96.88 80 PRO A O 1
ATOM 663 N N . ASN A 1 81 ? -14.312 -9.652 3.515 1.00 95.81 81 ASN A N 1
ATOM 664 C CA . ASN A 1 81 ? -13.828 -9.251 4.837 1.00 95.81 81 ASN A CA 1
ATOM 665 C C . ASN A 1 81 ? -14.766 -8.232 5.494 1.00 95.81 81 ASN A C 1
ATOM 667 O O . ASN A 1 81 ? -15.687 -7.727 4.853 1.00 95.81 81 ASN A O 1
ATOM 671 N N . ASP A 1 82 ? -14.542 -7.908 6.766 1.00 96.81 82 ASP A N 1
ATOM 672 C CA . ASP A 1 82 ? -15.395 -7.001 7.547 1.00 96.81 82 ASP A CA 1
ATOM 673 C C . ASP A 1 82 ? -15.031 -5.516 7.436 1.00 96.81 82 ASP A C 1
ATOM 675 O O . ASP A 1 82 ? -15.703 -4.686 8.050 1.00 96.81 82 ASP A O 1
ATOM 679 N N . PHE A 1 83 ? -14.027 -5.157 6.635 1.00 96.88 83 PHE A N 1
ATOM 680 C CA . PHE A 1 83 ? -13.482 -3.801 6.576 1.00 96.88 83 PHE A CA 1
ATOM 681 C C . PHE A 1 83 ? -14.001 -2.996 5.397 1.00 96.88 83 PHE A C 1
ATOM 683 O O . PHE A 1 83 ? -14.451 -1.869 5.583 1.00 96.88 83 PHE A O 1
ATOM 690 N N . PHE A 1 84 ? -14.001 -3.575 4.202 1.00 97.75 84 PHE A N 1
ATOM 691 C CA . PHE A 1 84 ? -14.424 -2.906 2.973 1.00 97.75 84 PHE A CA 1
ATOM 692 C C . PHE A 1 84 ? -15.129 -3.879 2.027 1.00 97.75 84 PHE A C 1
ATOM 694 O O . PHE A 1 84 ? -15.177 -5.088 2.264 1.00 97.75 84 PHE A O 1
ATOM 701 N N . THR A 1 85 ? -15.769 -3.352 0.983 1.00 97.81 85 THR A N 1
ATOM 702 C CA . THR A 1 85 ? -16.487 -4.174 -0.010 1.00 97.81 85 THR A CA 1
ATOM 703 C C . THR A 1 85 ? -15.679 -4.485 -1.264 1.00 97.81 85 THR A C 1
ATOM 705 O O . THR A 1 85 ? -16.091 -5.345 -2.042 1.00 97.81 85 THR A O 1
ATOM 708 N N . ASN A 1 86 ? -14.556 -3.801 -1.479 1.00 97.94 86 ASN A N 1
ATOM 709 C CA . ASN A 1 86 ? -13.679 -4.026 -2.623 1.00 97.94 86 ASN A CA 1
ATOM 710 C C . ASN A 1 86 ? -13.091 -5.440 -2.573 1.00 97.94 86 ASN A C 1
ATOM 712 O O . ASN A 1 86 ? -12.576 -5.872 -1.546 1.00 97.94 86 ASN A O 1
ATOM 716 N N . THR A 1 87 ? -13.147 -6.147 -3.698 1.00 97.69 87 THR A N 1
ATOM 717 C CA . THR A 1 87 ? -12.464 -7.439 -3.861 1.00 97.69 87 THR A CA 1
ATOM 718 C C . THR A 1 87 ? -11.041 -7.261 -4.363 1.00 97.69 87 THR A C 1
ATOM 720 O O . THR A 1 87 ? -10.204 -8.121 -4.137 1.00 97.69 87 THR A O 1
ATOM 723 N N . ILE A 1 88 ? -10.771 -6.166 -5.076 1.00 98.00 88 ILE A N 1
ATOM 724 C CA . ILE A 1 88 ? -9.443 -5.815 -5.566 1.00 98.00 88 ILE A CA 1
ATOM 725 C C . ILE A 1 88 ? -9.216 -4.339 -5.255 1.00 98.00 88 ILE A C 1
ATOM 727 O O . ILE A 1 88 ? -10.054 -3.501 -5.603 1.00 98.00 88 ILE A O 1
ATOM 731 N N . LEU A 1 89 ? -8.108 -4.040 -4.583 1.00 98.31 89 LEU A N 1
ATOM 732 C CA . LEU A 1 89 ? -7.578 -2.691 -4.442 1.00 98.31 89 LEU A CA 1
ATOM 733 C C . LEU A 1 89 ? -6.401 -2.549 -5.396 1.00 98.31 89 LEU A C 1
ATOM 735 O O . LEU A 1 89 ? -5.463 -3.338 -5.362 1.00 98.31 89 LEU A O 1
ATOM 739 N N . THR A 1 90 ? -6.469 -1.553 -6.262 1.00 97.81 90 THR A N 1
ATOM 740 C CA . THR A 1 90 ? -5.476 -1.337 -7.306 1.00 97.81 90 THR A CA 1
ATOM 741 C C . THR A 1 90 ? -4.686 -0.065 -7.023 1.00 97.81 90 THR A C 1
ATOM 743 O O . THR A 1 90 ? -5.276 0.958 -6.666 1.00 97.81 90 THR A O 1
ATOM 746 N N . LYS A 1 91 ? -3.371 -0.121 -7.234 1.00 97.69 91 LYS A N 1
ATOM 747 C CA . LYS A 1 91 ? -2.461 1.027 -7.287 1.00 97.69 91 LYS A CA 1
ATOM 748 C C . LYS A 1 91 ? -1.777 1.045 -8.650 1.00 97.69 91 LYS A C 1
ATOM 750 O O . LYS A 1 91 ? -1.243 0.028 -9.079 1.00 97.69 91 LYS A O 1
ATOM 755 N N . THR A 1 92 ? -1.816 2.176 -9.336 1.00 96.94 92 THR A N 1
ATOM 756 C CA . THR A 1 92 ? -1.263 2.342 -10.681 1.00 96.94 92 THR A CA 1
ATOM 757 C C . THR A 1 92 ? -0.224 3.444 -10.657 1.00 96.94 92 THR A C 1
ATOM 759 O O . THR A 1 92 ? -0.505 4.522 -10.147 1.00 96.94 92 THR A O 1
ATOM 762 N N . TYR A 1 93 ? 0.944 3.172 -11.222 1.00 96.44 93 TYR A N 1
ATOM 763 C CA . TYR A 1 93 ? 2.009 4.143 -11.421 1.00 96.44 93 TYR A CA 1
ATOM 764 C C . TYR A 1 93 ? 2.142 4.426 -12.909 1.00 96.44 93 TYR A C 1
ATOM 766 O O . TYR A 1 93 ? 2.237 3.490 -13.711 1.00 96.44 93 TYR A O 1
ATOM 774 N N . PHE A 1 94 ? 2.134 5.703 -13.271 1.00 94.75 94 PHE A N 1
ATOM 775 C CA . PHE A 1 94 ? 2.285 6.163 -14.643 1.00 94.75 94 PHE A CA 1
ATOM 776 C C . PHE A 1 94 ? 3.680 6.739 -14.839 1.00 94.75 94 PHE A C 1
ATOM 778 O O . PHE A 1 94 ? 4.186 7.461 -13.981 1.00 94.75 94 PHE A O 1
ATOM 785 N N . TYR A 1 95 ? 4.287 6.415 -15.977 1.00 93.44 95 TYR A N 1
ATOM 786 C CA . TYR A 1 95 ? 5.532 7.037 -16.408 1.00 93.44 95 TYR A CA 1
ATOM 787 C C . TYR A 1 95 ? 5.242 8.107 -17.458 1.00 93.44 95 TYR A C 1
ATOM 789 O O . TYR A 1 95 ? 4.283 7.982 -18.225 1.00 93.44 95 TYR A O 1
ATOM 797 N N . HIS A 1 96 ? 6.096 9.124 -17.534 1.00 89.94 96 HIS A N 1
ATOM 798 C CA . HIS A 1 96 ? 6.091 10.052 -18.657 1.00 89.94 96 HIS A CA 1
ATOM 799 C C . HIS A 1 96 ? 6.381 9.319 -19.978 1.00 89.94 96 HIS A C 1
ATOM 801 O O . HIS A 1 96 ? 7.156 8.361 -20.030 1.00 89.94 96 HIS A O 1
ATOM 807 N N . ASP A 1 97 ? 5.755 9.790 -21.061 1.00 85.88 97 ASP A N 1
ATOM 808 C CA . ASP A 1 97 ? 5.976 9.255 -22.412 1.00 85.88 97 ASP A CA 1
ATOM 809 C C . ASP A 1 97 ? 7.393 9.565 -22.928 1.00 85.88 97 ASP A C 1
ATOM 811 O O . ASP A 1 97 ? 7.954 8.808 -23.724 1.00 85.88 97 ASP A O 1
ATOM 815 N N . GLU A 1 98 ? 7.969 10.688 -22.490 1.00 85.75 98 GLU A N 1
ATOM 816 C CA . GLU A 1 98 ? 9.340 11.068 -22.813 1.00 85.75 98 GLU A CA 1
ATOM 817 C C . GLU A 1 98 ? 10.302 10.467 -21.776 1.00 85.75 98 GLU A C 1
ATOM 819 O O . GLU A 1 98 ? 10.108 10.672 -20.575 1.00 85.75 98 GLU A O 1
ATOM 824 N N . PRO A 1 99 ? 11.337 9.721 -22.205 1.00 82.06 99 PRO A N 1
ATOM 825 C CA . PRO A 1 99 ? 12.317 9.177 -21.279 1.00 82.06 99 PRO A CA 1
ATOM 826 C C . PRO A 1 99 ? 13.124 10.306 -20.634 1.00 82.06 99 PRO A C 1
ATOM 828 O O . PRO A 1 99 ? 13.414 11.327 -21.265 1.00 82.06 99 PRO A O 1
ATOM 831 N N . GLY A 1 100 ? 13.535 10.088 -19.387 1.00 83.50 100 GLY A N 1
ATOM 832 C CA . GLY A 1 100 ? 14.384 11.012 -18.651 1.00 83.50 100 GLY A CA 1
ATOM 833 C C . GLY A 1 100 ? 15.763 11.174 -19.287 1.00 83.50 100 GLY A C 1
ATOM 834 O O . GLY A 1 100 ? 16.167 10.445 -20.203 1.00 83.50 100 GLY A O 1
ATOM 835 N N . TYR A 1 101 ? 16.526 12.137 -18.772 1.00 76.31 101 TYR A N 1
ATOM 836 C CA . TYR A 1 101 ? 17.917 12.336 -19.169 1.00 76.31 101 TYR A CA 1
ATOM 837 C C . TYR A 1 101 ? 18.751 11.102 -18.784 1.00 76.31 101 TYR A C 1
ATOM 839 O O . TYR A 1 101 ? 19.161 10.959 -17.639 1.00 76.31 101 TYR A O 1
ATOM 847 N N . GLY A 1 102 ? 18.965 10.192 -19.737 1.00 81.88 102 GLY A N 1
ATOM 848 C CA . GLY A 1 102 ? 19.604 8.889 -19.498 1.00 81.88 102 GLY A CA 1
ATOM 849 C C . GLY A 1 102 ? 18.888 7.708 -20.157 1.00 81.88 102 GLY A C 1
ATOM 850 O O . GLY A 1 102 ? 19.499 6.662 -20.346 1.00 81.88 102 GLY A O 1
ATOM 851 N N . GLY A 1 103 ? 17.639 7.893 -20.602 1.00 83.12 103 GLY A N 1
ATOM 852 C CA . GLY A 1 103 ? 16.831 6.825 -21.201 1.00 83.12 103 GLY A CA 1
ATOM 853 C C . GLY A 1 103 ? 15.961 6.061 -20.199 1.00 83.12 103 GLY A C 1
ATOM 854 O O . GLY A 1 103 ? 15.226 5.167 -20.617 1.00 83.12 103 GLY A O 1
ATOM 855 N N . ASP A 1 104 ? 16.020 6.423 -18.918 1.00 85.94 104 ASP A N 1
ATOM 856 C CA . ASP A 1 104 ? 15.225 5.815 -17.854 1.00 85.94 104 ASP A CA 1
ATOM 857 C C . ASP A 1 104 ? 13.783 6.341 -17.840 1.00 85.94 104 ASP A C 1
ATOM 859 O O . ASP A 1 104 ? 13.482 7.435 -18.333 1.00 85.94 104 ASP A O 1
ATOM 863 N N . PHE A 1 105 ? 12.874 5.548 -17.272 1.00 87.56 105 PHE A N 1
ATOM 864 C CA . PHE A 1 105 ? 11.491 5.966 -17.063 1.00 87.56 105 PHE A CA 1
ATOM 865 C C . PHE A 1 105 ? 11.406 6.959 -15.902 1.00 87.56 105 PHE A C 1
ATOM 867 O O . PHE A 1 105 ? 11.998 6.736 -14.850 1.00 87.56 105 PHE A O 1
ATOM 874 N N . VAL A 1 106 ? 10.634 8.029 -16.086 1.00 90.69 106 VAL A N 1
ATOM 875 C CA . VAL A 1 106 ? 10.363 9.035 -15.050 1.00 90.69 106 VAL A CA 1
ATOM 876 C C . VAL A 1 106 ? 8.911 8.895 -14.612 1.00 90.69 106 VAL A C 1
ATOM 878 O O . VAL A 1 106 ? 8.030 8.798 -15.468 1.00 90.69 106 VAL A O 1
ATOM 881 N N . TYR A 1 107 ? 8.657 8.855 -13.303 1.00 91.69 107 TYR A N 1
ATOM 882 C CA . TYR A 1 107 ? 7.299 8.827 -12.754 1.00 91.69 107 TYR A CA 1
ATOM 883 C C . TYR A 1 107 ? 6.574 10.152 -13.027 1.00 91.69 107 TYR A C 1
ATOM 885 O O . TYR A 1 107 ? 7.145 11.217 -12.830 1.00 91.69 107 TYR A O 1
ATOM 893 N N . ASP A 1 108 ? 5.324 10.057 -13.478 1.00 91.81 108 ASP A N 1
ATOM 894 C CA . ASP A 1 108 ? 4.430 11.195 -13.737 1.00 91.81 108 ASP A CA 1
ATOM 895 C C . ASP A 1 108 ? 3.478 11.390 -12.549 1.00 91.81 108 ASP A C 1
ATOM 897 O O . ASP A 1 108 ? 3.547 12.372 -11.818 1.00 91.81 108 ASP A O 1
ATOM 901 N N . HIS A 1 109 ? 2.618 10.401 -12.298 1.00 93.12 109 HIS A N 1
ATOM 902 C CA . HIS A 1 109 ? 1.724 10.384 -11.144 1.00 93.12 109 HIS A CA 1
ATOM 903 C C . HIS A 1 109 ? 1.339 8.950 -10.767 1.00 93.12 109 HIS A C 1
ATOM 905 O O . HIS A 1 109 ? 1.579 7.989 -11.509 1.00 93.12 109 HIS A O 1
ATOM 911 N N . ALA A 1 110 ? 0.677 8.809 -9.619 1.00 95.12 110 ALA A N 1
ATOM 912 C CA . ALA A 1 110 ? 0.065 7.562 -9.193 1.00 95.12 110 ALA A CA 1
ATOM 913 C C . ALA A 1 110 ? -1.448 7.708 -8.993 1.00 95.12 110 ALA A C 1
ATOM 915 O O . ALA A 1 110 ? -1.946 8.724 -8.513 1.00 95.12 110 ALA A O 1
ATOM 916 N N . GLU A 1 111 ? -2.188 6.646 -9.301 1.00 95.94 111 GLU A N 1
ATOM 917 C CA . GLU A 1 111 ? -3.619 6.537 -9.025 1.00 95.94 111 GLU A CA 1
ATOM 918 C C . GLU A 1 111 ? -3.894 5.329 -8.135 1.00 95.94 111 GLU A C 1
ATOM 920 O O . GLU A 1 111 ? -3.468 4.206 -8.414 1.00 95.94 111 GLU A O 1
ATOM 925 N N . GLY A 1 112 ? -4.654 5.544 -7.066 1.00 96.44 112 GLY A N 1
ATOM 926 C CA . GLY A 1 112 ? -5.080 4.485 -6.163 1.00 96.44 112 GLY A CA 1
ATOM 927 C C . GLY A 1 112 ? -6.591 4.268 -6.182 1.00 96.44 112 GLY A C 1
ATOM 928 O O . GLY A 1 112 ? -7.389 5.158 -6.486 1.00 96.44 112 GLY A O 1
ATOM 929 N N . THR A 1 113 ? -7.001 3.045 -5.863 1.00 96.50 113 THR A N 1
ATOM 930 C CA . THR A 1 113 ? -8.416 2.694 -5.751 1.00 96.50 113 THR A CA 1
ATOM 931 C C . THR A 1 113 ? -8.994 3.250 -4.464 1.00 96.50 113 THR A C 1
ATOM 933 O O . THR A 1 113 ? -8.532 2.933 -3.370 1.00 96.50 113 THR A O 1
ATOM 936 N N . LYS A 1 114 ? -10.088 4.002 -4.584 1.00 96.69 114 LYS A N 1
ATOM 937 C CA . LYS A 1 114 ? -10.861 4.424 -3.421 1.00 96.69 114 LYS A CA 1
ATOM 938 C C . LYS A 1 114 ? -11.434 3.209 -2.686 1.00 96.69 114 LYS A C 1
ATOM 940 O O . LYS A 1 114 ? -12.184 2.426 -3.266 1.00 96.69 114 LYS A O 1
ATOM 945 N N . ILE A 1 115 ? -11.131 3.110 -1.396 1.00 97.56 115 ILE A N 1
ATOM 946 C CA . ILE A 1 115 ? -11.610 2.026 -0.538 1.00 97.56 115 ILE A CA 1
ATOM 947 C C . ILE A 1 115 ? -13.037 2.321 -0.067 1.00 97.56 115 ILE A C 1
ATOM 949 O O . ILE A 1 115 ? -13.327 3.370 0.517 1.00 97.56 115 ILE A O 1
ATOM 953 N N . ASP A 1 116 ? -13.932 1.365 -0.291 1.00 97.25 116 ASP A N 1
ATOM 954 C CA . ASP A 1 116 ? -15.326 1.398 0.135 1.00 97.25 116 ASP A CA 1
ATOM 955 C C . ASP A 1 116 ? -15.458 0.791 1.537 1.00 97.25 116 ASP A C 1
ATOM 957 O O . ASP A 1 116 ? -15.920 -0.342 1.725 1.00 97.25 116 ASP A O 1
ATOM 961 N N . TRP A 1 117 ? -15.009 1.557 2.535 1.00 96.81 117 TRP A N 1
ATOM 962 C CA . TRP A 1 117 ? -15.053 1.165 3.942 1.00 96.81 117 TRP A CA 1
ATOM 963 C C . TRP A 1 117 ? -16.479 0.885 4.428 1.00 96.81 117 TRP A C 1
ATOM 965 O O . TRP A 1 117 ? -17.421 1.650 4.198 1.00 96.81 117 TRP A O 1
ATOM 975 N N . LYS A 1 118 ? -16.627 -0.202 5.182 1.00 96.56 118 LYS A N 1
ATOM 976 C CA . LYS A 1 118 ? -17.840 -0.532 5.927 1.00 96.56 118 LYS A CA 1
ATOM 977 C C . LYS A 1 118 ? -17.990 0.386 7.142 1.00 96.56 118 LYS A C 1
ATOM 979 O O . LYS A 1 118 ? -17.049 1.028 7.611 1.00 96.56 118 LYS A O 1
ATOM 984 N N . GLU A 1 119 ? -19.210 0.461 7.669 1.00 93.50 119 GLU A N 1
ATOM 985 C CA . GLU A 1 119 ? -19.544 1.382 8.757 1.00 93.50 119 GLU A CA 1
ATOM 986 C C . GLU A 1 119 ? -18.650 1.169 9.993 1.00 93.50 119 GLU A C 1
ATOM 988 O O . GLU A 1 119 ? -18.640 0.100 10.599 1.00 93.50 119 GLU A O 1
ATOM 993 N N . GLY A 1 120 ? -17.908 2.214 10.381 1.00 89.38 120 GLY A N 1
ATOM 994 C CA . GLY A 1 120 ? -17.033 2.193 11.559 1.00 89.38 120 GLY A CA 1
ATOM 995 C C . GLY A 1 120 ? -15.748 1.375 11.400 1.00 89.38 120 GLY A C 1
ATOM 996 O O . GLY A 1 120 ? -15.093 1.107 12.405 1.00 89.38 120 GLY A O 1
ATOM 997 N N . LYS A 1 121 ? -15.405 0.980 10.170 1.00 94.06 121 LYS A N 1
ATOM 998 C CA . LYS A 1 121 ? -14.238 0.150 9.841 1.00 94.06 121 LYS A CA 1
ATOM 999 C C . LYS A 1 121 ? -13.188 0.867 8.999 1.00 94.06 121 LYS A C 1
ATOM 1001 O O . LYS A 1 121 ? -12.233 0.240 8.568 1.00 94.06 121 LYS A O 1
ATOM 1006 N N . ASP A 1 122 ? -13.373 2.166 8.793 1.00 93.44 122 ASP A N 1
ATOM 1007 C CA . ASP A 1 122 ? -12.405 3.020 8.120 1.00 93.44 122 ASP A CA 1
ATOM 1008 C C . ASP A 1 122 ? -11.126 3.136 8.956 1.00 93.44 122 ASP A C 1
ATOM 1010 O O . ASP A 1 122 ? -11.139 3.728 10.039 1.00 93.44 122 ASP A O 1
ATOM 1014 N N . LEU A 1 123 ? -10.047 2.524 8.463 1.00 92.50 123 LEU A N 1
ATOM 1015 C CA . LEU A 1 123 ? -8.739 2.514 9.119 1.00 92.50 123 LEU A CA 1
ATOM 1016 C C . LEU A 1 123 ? -7.929 3.783 8.829 1.00 92.50 123 LEU A C 1
ATOM 1018 O O . LEU A 1 123 ? -7.032 4.114 9.599 1.00 92.50 123 LEU A O 1
ATOM 1022 N N . SER A 1 124 ? -8.298 4.545 7.793 1.00 89.81 124 SER A N 1
ATOM 1023 C CA . SER A 1 124 ? -7.624 5.799 7.422 1.00 89.81 124 SER A CA 1
ATOM 1024 C C . SER A 1 124 ? -7.904 6.951 8.380 1.00 89.81 124 SER A C 1
ATOM 1026 O O . SER A 1 124 ? -7.256 7.999 8.328 1.00 89.81 124 SER A O 1
ATOM 1028 N N . VAL A 1 125 ? -8.857 6.766 9.296 1.00 88.88 125 VAL A N 1
ATOM 1029 C CA . VAL A 1 125 ? -9.256 7.799 10.239 1.00 88.88 125 VAL A CA 1
ATOM 1030 C C . VAL A 1 125 ? -9.445 7.278 11.657 1.00 88.88 125 VAL A C 1
ATOM 1032 O O . VAL A 1 125 ? -9.951 6.190 11.911 1.00 88.88 125 VAL A O 1
ATOM 1035 N N . THR A 1 126 ? -9.118 8.120 12.634 1.00 85.31 126 THR A N 1
ATOM 1036 C CA . THR A 1 126 ? -9.412 7.882 14.049 1.00 85.31 126 THR A CA 1
ATOM 1037 C C . THR A 1 126 ? -10.419 8.910 14.567 1.00 85.31 126 THR A C 1
ATOM 1039 O O . THR A 1 126 ? -10.368 10.099 14.250 1.00 85.31 126 THR A O 1
ATOM 1042 N N . VAL A 1 127 ? -11.378 8.461 15.385 1.00 83.50 127 VAL A N 1
ATOM 1043 C CA . VAL A 1 127 ? -12.435 9.320 15.943 1.00 83.50 127 VAL A CA 1
ATOM 1044 C C . VAL A 1 127 ? -12.050 9.821 17.337 1.00 83.50 127 VAL A C 1
ATOM 1046 O O . VAL A 1 127 ? -12.253 9.145 18.347 1.00 83.50 127 VAL A O 1
ATOM 1049 N N . GLU A 1 128 ? -11.571 11.059 17.424 1.00 83.62 128 GLU A N 1
ATOM 1050 C CA . GLU A 1 128 ? -11.352 11.751 18.691 1.00 83.62 128 GLU A CA 1
ATOM 1051 C C . GLU A 1 128 ? -12.674 12.229 19.303 1.00 83.62 128 GLU A C 1
ATOM 1053 O O . GLU A 1 128 ? -13.484 12.913 18.674 1.00 83.62 128 GLU A O 1
ATOM 1058 N N . THR A 1 129 ? -12.889 11.947 20.586 1.00 82.50 129 THR A N 1
ATOM 1059 C CA . THR A 1 129 ? -14.102 12.369 21.292 1.00 82.50 129 THR A CA 1
ATOM 1060 C C . THR A 1 129 ? -13.803 13.507 22.267 1.00 82.50 129 THR A C 1
ATOM 1062 O O . THR A 1 129 ? -13.244 13.290 23.341 1.00 82.50 129 THR A O 1
ATOM 1065 N N . LYS A 1 130 ? -14.229 14.736 21.942 1.00 81.06 130 LYS A N 1
ATOM 1066 C CA . LYS A 1 130 ? -14.048 15.919 22.803 1.00 81.06 130 LYS A CA 1
ATOM 1067 C C . LYS A 1 130 ? -15.353 16.288 23.507 1.00 81.06 130 LYS A C 1
ATOM 1069 O O . LYS A 1 130 ? -16.388 16.540 22.888 1.00 81.06 130 LYS A O 1
ATOM 1074 N N . LYS A 1 131 ? -15.313 16.337 24.842 1.00 82.62 131 LYS A N 1
ATOM 1075 C CA . LYS A 1 131 ? -16.434 16.809 25.669 1.00 82.62 131 LYS A CA 1
ATOM 1076 C C . LYS A 1 131 ? -16.442 18.335 25.674 1.00 82.62 131 LYS A C 1
ATOM 1078 O O . LYS A 1 131 ? -15.599 18.963 26.304 1.00 82.62 131 LYS A O 1
ATOM 1083 N N . GLN A 1 132 ? -17.415 18.934 25.002 1.00 77.12 132 GLN A N 1
ATOM 1084 C CA . GLN A 1 132 ? -17.633 20.375 25.023 1.00 77.12 132 GLN A CA 1
ATOM 1085 C C . GLN A 1 132 ? -18.672 20.735 26.086 1.00 77.12 132 GLN A C 1
ATOM 1087 O O . GLN A 1 132 ? -19.756 20.155 26.146 1.00 77.12 132 GLN A O 1
ATOM 1092 N N . ARG A 1 133 ? -18.359 21.719 26.931 1.00 80.69 133 ARG A N 1
ATOM 1093 C CA . ARG A 1 133 ? -19.288 22.263 27.930 1.00 80.69 133 ARG A CA 1
ATOM 1094 C C . ARG A 1 133 ? -19.728 23.650 27.491 1.00 80.69 133 ARG A C 1
ATOM 1096 O O . ARG A 1 133 ? -18.898 24.536 27.312 1.00 80.69 133 ARG A O 1
ATOM 1103 N N . HIS A 1 134 ? -21.034 23.841 27.336 1.00 77.62 134 HIS A N 1
ATOM 1104 C CA . HIS A 1 134 ? -21.577 25.132 26.935 1.00 77.62 134 HIS A CA 1
ATOM 1105 C C . HIS A 1 134 ? -21.409 26.155 28.071 1.00 77.62 134 HIS A C 1
ATOM 1107 O O . HIS A 1 134 ? -21.915 25.946 29.183 1.00 77.62 134 HIS A O 1
ATOM 1113 N N . LYS A 1 135 ? -20.704 27.263 27.802 1.00 69.50 135 LYS A N 1
ATOM 1114 C CA . LYS A 1 135 ? -20.552 28.377 28.748 1.00 69.50 135 LYS A CA 1
ATOM 1115 C C . LYS A 1 135 ? -21.910 29.076 28.895 1.00 69.50 135 LYS A C 1
ATOM 1117 O O . LYS A 1 135 ? -22.346 29.788 28.004 1.00 69.50 135 LYS A O 1
ATOM 1122 N N . GLY A 1 136 ? -22.606 28.808 30.001 1.00 77.75 136 GLY A N 1
ATOM 1123 C CA . GLY A 1 136 ? -23.885 29.441 30.358 1.00 77.75 136 GLY A CA 1
ATOM 1124 C C . GLY A 1 136 ? -24.949 28.459 30.853 1.00 77.75 136 GLY A C 1
ATOM 1125 O O . GLY A 1 136 ? -25.529 28.663 31.910 1.00 77.75 136 GLY A O 1
ATOM 1126 N N . THR A 1 137 ? -25.171 27.352 30.141 1.00 79.44 137 THR A N 1
ATOM 1127 C CA . THR A 1 137 ? -26.217 26.354 30.471 1.00 79.44 137 THR A CA 1
ATOM 1128 C C . THR A 1 137 ? -25.682 25.108 31.163 1.00 79.44 137 THR A C 1
ATOM 1130 O O . THR A 1 137 ? -26.454 24.217 31.506 1.00 79.44 137 THR A O 1
ATOM 1133 N N . ASN A 1 138 ? -24.365 25.009 31.344 1.00 77.06 138 ASN A N 1
ATOM 1134 C CA . ASN A 1 138 ? -23.681 23.880 31.971 1.00 77.06 138 ASN A CA 1
ATOM 1135 C C . ASN A 1 138 ? -23.876 22.506 31.305 1.00 77.06 138 ASN A C 1
ATOM 1137 O O . ASN A 1 138 ? -23.332 21.513 31.785 1.00 77.06 138 ASN A O 1
ATOM 1141 N N . LYS A 1 139 ? -24.609 22.441 30.187 1.00 77.25 139 LYS A N 1
ATOM 1142 C CA . LYS A 1 139 ? -24.828 21.221 29.413 1.00 77.25 139 LYS A CA 1
ATOM 1143 C C . LYS A 1 139 ? -23.536 20.800 28.723 1.00 77.25 139 LYS A C 1
ATOM 1145 O O . LYS A 1 139 ? -22.849 21.617 28.105 1.00 77.25 139 LYS A O 1
ATOM 1150 N N . THR A 1 140 ? -23.219 19.518 28.841 1.00 78.75 140 THR A N 1
ATOM 1151 C CA . THR A 1 140 ? -22.072 18.887 28.190 1.00 78.75 140 THR A CA 1
ATOM 1152 C C . THR A 1 140 ? -22.561 18.160 26.940 1.00 78.75 140 THR A C 1
ATOM 1154 O O . THR A 1 140 ? -23.492 17.363 27.023 1.00 78.75 140 THR A O 1
ATOM 1157 N N . ARG A 1 141 ? -21.959 18.444 25.782 1.00 81.69 141 ARG A N 1
ATOM 1158 C CA . ARG A 1 141 ? -22.155 17.697 24.536 1.00 81.69 141 ARG A CA 1
ATOM 1159 C C . ARG A 1 141 ? -20.852 16.993 24.191 1.00 81.69 141 ARG A C 1
ATOM 1161 O O . ARG A 1 141 ? -19.772 17.560 24.325 1.00 81.69 141 ARG A O 1
ATOM 1168 N N . VAL A 1 142 ? -20.968 15.757 23.742 1.00 81.38 142 VAL A N 1
ATOM 1169 C CA . VAL A 1 142 ? -19.847 15.001 23.197 1.00 81.38 142 VAL A CA 1
ATOM 1170 C C . VAL A 1 142 ? -19.773 15.296 21.699 1.00 81.38 142 VAL A C 1
ATOM 1172 O O . VAL A 1 142 ? -20.759 15.090 20.992 1.00 81.38 142 VAL A O 1
ATOM 1175 N N . VAL A 1 143 ? -18.646 15.829 21.232 1.00 81.75 143 VAL A N 1
ATOM 1176 C CA . VAL A 1 143 ? -18.374 16.072 19.810 1.00 81.75 143 VAL A CA 1
ATOM 1177 C C . VAL A 1 143 ? -17.318 15.071 19.363 1.00 81.75 143 VAL A C 1
ATOM 1179 O O . VAL A 1 143 ? -16.239 15.010 19.950 1.00 81.75 143 VAL A O 1
ATOM 1182 N N . LYS A 1 144 ? -17.655 14.269 18.354 1.00 82.69 144 LYS A N 1
ATOM 1183 C CA . LYS A 1 144 ? -16.723 13.370 17.673 1.00 82.69 144 LYS A CA 1
ATOM 1184 C C . LYS A 1 144 ? -16.046 14.163 16.552 1.00 82.69 144 LYS A C 1
ATOM 1186 O O . LYS A 1 144 ? -16.755 14.762 15.746 1.00 82.69 144 LYS A O 1
ATOM 1191 N N . LYS A 1 145 ? -14.717 14.218 16.541 1.00 83.00 145 LYS A N 1
ATOM 1192 C CA . LYS A 1 145 ? -13.897 14.783 15.465 1.00 83.00 145 LYS A CA 1
ATOM 1193 C C . LYS A 1 145 ? -13.112 13.634 14.843 1.00 83.00 145 LYS A C 1
ATOM 1195 O O . LYS A 1 145 ? -12.440 12.908 15.562 1.00 83.00 145 LYS A O 1
ATOM 1200 N N . THR A 1 146 ? -13.204 13.491 13.535 1.00 84.56 146 THR A N 1
ATOM 1201 C CA . THR A 1 146 ? -12.406 12.532 12.773 1.00 84.56 146 THR A CA 1
ATOM 1202 C C . THR A 1 146 ? -11.066 13.181 12.423 1.00 84.56 146 THR A C 1
ATOM 1204 O O . THR A 1 146 ? -11.051 14.346 12.016 1.00 84.56 146 THR A O 1
ATOM 1207 N N . VAL A 1 147 ? -9.960 12.476 12.644 1.00 87.12 147 VAL A N 1
ATOM 1208 C CA . VAL A 1 147 ? -8.599 12.895 12.271 1.00 87.12 147 VAL A CA 1
ATOM 1209 C C . VAL A 1 147 ? -7.949 11.799 11.419 1.00 87.12 147 VAL A C 1
ATOM 1211 O O . VAL A 1 147 ? -8.287 10.635 11.646 1.00 87.12 147 VAL A O 1
ATOM 1214 N N . PRO A 1 148 ? -7.063 12.137 10.463 1.00 87.69 148 PRO A N 1
ATOM 1215 C CA . PRO A 1 148 ? -6.285 11.139 9.731 1.00 87.69 148 PRO A CA 1
ATOM 1216 C C . PRO A 1 148 ? -5.515 10.230 10.692 1.00 87.69 148 PRO A C 1
ATOM 1218 O O . PRO A 1 148 ? -5.087 10.677 11.760 1.00 87.69 148 PRO A O 1
ATOM 1221 N N . ALA A 1 149 ? -5.391 8.959 10.335 1.00 89.12 149 ALA A N 1
ATOM 1222 C CA . ALA A 1 149 ? -4.644 7.963 11.085 1.00 89.12 149 ALA A CA 1
ATOM 1223 C C . ALA A 1 149 ? -3.584 7.322 10.190 1.00 89.12 149 ALA A C 1
ATOM 1225 O O . ALA A 1 149 ? -3.774 7.209 8.981 1.00 89.12 149 ALA A O 1
ATOM 1226 N N . GLU A 1 150 ? -2.484 6.893 10.798 1.00 90.75 150 GLU A N 1
ATOM 1227 C CA . GLU A 1 150 ? -1.480 6.080 10.120 1.00 90.75 150 GLU A CA 1
ATOM 1228 C C . GLU A 1 150 ? -2.077 4.704 9.817 1.00 90.75 150 GLU A C 1
ATOM 1230 O O . GLU A 1 150 ? -2.652 4.056 10.696 1.00 90.75 150 GLU A O 1
ATOM 1235 N N . THR A 1 151 ? -1.998 4.305 8.552 1.00 94.50 151 THR A N 1
ATOM 1236 C CA . THR A 1 151 ? -2.488 3.023 8.049 1.00 94.50 151 THR A CA 1
ATOM 1237 C C . THR A 1 151 ? -1.782 2.698 6.739 1.00 94.50 151 THR A C 1
ATOM 1239 O O . THR A 1 151 ? -1.576 3.587 5.905 1.00 94.50 151 THR A O 1
ATOM 1242 N N . PHE A 1 152 ? -1.500 1.416 6.517 1.00 95.50 152 PHE A N 1
ATOM 1243 C CA . PHE A 1 152 ? -1.046 0.901 5.224 1.00 95.50 152 PHE A CA 1
ATOM 1244 C C . PHE A 1 152 ? -1.990 1.300 4.080 1.00 95.50 152 PHE A C 1
ATOM 1246 O O . PHE A 1 152 ? -1.554 1.606 2.974 1.00 95.50 152 PHE A O 1
ATOM 1253 N N . PHE A 1 153 ? -3.300 1.352 4.337 1.00 96.12 153 PHE A N 1
ATOM 1254 C CA . PHE A 1 153 ? -4.307 1.601 3.306 1.00 96.12 153 PHE A CA 1
ATOM 1255 C C . PHE A 1 153 ? -4.260 3.020 2.715 1.00 96.12 153 PHE A C 1
ATOM 1257 O O . PHE A 1 153 ? -4.853 3.254 1.659 1.00 96.12 153 PHE A O 1
ATOM 1264 N N . SER A 1 154 ? -3.510 3.942 3.331 1.00 93.94 154 SER A N 1
ATOM 1265 C CA . SER A 1 154 ? -3.175 5.244 2.741 1.00 93.94 154 SER A CA 1
ATOM 1266 C C . SER A 1 154 ? -2.356 5.106 1.454 1.00 93.94 154 SER A C 1
ATOM 1268 O O . SER A 1 154 ? -2.428 5.987 0.606 1.00 93.94 154 SER A O 1
ATOM 1270 N N . PHE A 1 155 ? -1.679 3.972 1.238 1.00 95.31 155 PHE A N 1
ATOM 1271 C CA . PHE A 1 155 ? -0.991 3.631 -0.013 1.00 95.31 155 PHE A CA 1
ATOM 1272 C C . PHE A 1 155 ? -1.906 3.691 -1.251 1.00 95.31 155 PHE A C 1
ATOM 1274 O O . PHE A 1 155 ? -1.455 3.986 -2.357 1.00 95.31 155 PHE A O 1
ATOM 1281 N N . PHE A 1 156 ? -3.213 3.450 -1.088 1.00 96.44 156 PHE A N 1
ATOM 1282 C CA . PHE A 1 156 ? -4.202 3.558 -2.169 1.00 96.44 156 PHE A CA 1
ATOM 1283 C C . PHE A 1 156 ? -4.769 4.977 -2.337 1.00 96.44 156 PHE A C 1
ATOM 1285 O O . PHE A 1 156 ? -5.712 5.188 -3.095 1.00 96.44 156 PHE A O 1
ATOM 1292 N N . SER A 1 157 ? -4.237 5.956 -1.612 1.00 93.31 157 SER A N 1
ATOM 1293 C CA . SER A 1 157 ? -4.546 7.381 -1.741 1.00 93.31 157 SER A CA 1
ATOM 1294 C C . SER A 1 157 ? -3.227 8.143 -1.890 1.00 93.31 157 SER A C 1
ATOM 1296 O O . SER A 1 157 ? -2.805 8.797 -0.935 1.00 93.31 157 SER A O 1
ATOM 1298 N N . PRO A 1 158 ? -2.548 7.996 -3.047 1.00 91.06 158 PRO A N 1
ATOM 1299 C CA . PRO A 1 158 ? -1.229 8.578 -3.253 1.00 91.06 158 PRO A CA 1
ATOM 1300 C C . PRO A 1 158 ? -1.259 10.103 -3.079 1.00 91.06 158 PRO A C 1
ATOM 1302 O O . PRO A 1 158 ? -2.302 10.725 -3.326 1.00 91.06 158 PRO A O 1
ATOM 1305 N N . PRO A 1 159 ? -0.136 10.712 -2.658 1.00 88.75 159 PRO A N 1
ATOM 1306 C CA . PRO A 1 159 ? 0.018 12.158 -2.703 1.00 88.75 159 PRO A CA 1
ATOM 1307 C C . PRO A 1 159 ? -0.186 12.673 -4.133 1.00 88.75 159 PRO A C 1
ATOM 1309 O O . PRO A 1 159 ? 0.033 11.953 -5.107 1.00 88.75 159 PRO A O 1
ATOM 1312 N N . VAL A 1 160 ? -0.641 13.915 -4.254 1.00 86.06 160 VAL A N 1
ATOM 1313 C CA . VAL A 1 160 ? -0.824 14.586 -5.544 1.00 86.06 160 VAL A CA 1
ATOM 1314 C C . VAL A 1 160 ? 0.292 15.607 -5.662 1.00 86.06 160 VAL A C 1
ATOM 1316 O O . VAL A 1 160 ? 0.487 16.361 -4.712 1.00 86.06 160 VAL A O 1
ATOM 1319 N N . ALA A 1 161 ? 1.011 15.606 -6.785 1.00 77.56 161 ALA A N 1
ATOM 1320 C CA . ALA A 1 161 ? 2.042 16.605 -7.042 1.00 77.56 161 ALA A CA 1
ATOM 1321 C C . ALA A 1 161 ? 1.425 18.017 -7.010 1.00 77.56 161 ALA A C 1
ATOM 1323 O O . ALA A 1 161 ? 0.309 18.181 -7.525 1.00 77.56 161 ALA A O 1
ATOM 1324 N N . PRO A 1 162 ? 2.100 19.005 -6.398 1.00 70.88 162 PRO A N 1
ATOM 1325 C CA . PRO A 1 162 ? 1.628 20.385 -6.403 1.00 70.88 162 PRO A CA 1
ATOM 1326 C C . PRO A 1 162 ? 1.517 20.898 -7.845 1.00 70.88 162 PRO A C 1
ATOM 1328 O O . PRO A 1 162 ? 2.256 20.469 -8.738 1.00 70.88 162 PRO A O 1
ATOM 1331 N N . GLU A 1 163 ? 0.551 21.779 -8.110 1.00 68.56 163 GLU A N 1
ATOM 1332 C CA . GLU A 1 163 ? 0.486 22.448 -9.411 1.00 68.56 163 GLU A CA 1
ATOM 1333 C C . GLU A 1 163 ? 1.588 23.525 -9.458 1.00 68.56 163 GLU A C 1
ATOM 1335 O O . GLU A 1 163 ? 1.849 24.172 -8.451 1.00 68.56 163 GLU A O 1
ATOM 1340 N N . GLU A 1 164 ? 2.215 23.767 -10.620 1.00 62.12 164 GLU A N 1
ATOM 1341 C CA . GLU A 1 164 ? 3.325 24.743 -10.777 1.00 62.12 164 GLU A CA 1
ATOM 1342 C C . GLU A 1 164 ? 3.000 26.189 -10.313 1.00 62.12 164 GLU A C 1
ATOM 1344 O O . GLU A 1 164 ? 3.893 27.035 -10.266 1.00 62.12 164 GLU A O 1
ATOM 1349 N N . ASP A 1 165 ? 1.732 26.490 -10.008 1.00 62.75 165 ASP A N 1
ATOM 1350 C CA . ASP A 1 165 ? 1.232 27.796 -9.561 1.00 62.75 165 ASP A CA 1
ATOM 1351 C C . ASP A 1 165 ? 1.058 27.909 -8.022 1.00 62.75 165 ASP A C 1
ATOM 1353 O O . ASP A 1 165 ? 0.648 28.975 -7.546 1.00 62.75 165 ASP A O 1
ATOM 1357 N N . ASP A 1 166 ? 1.334 26.859 -7.237 1.00 62.34 166 ASP A N 1
ATOM 1358 C CA . ASP A 1 166 ? 1.292 26.918 -5.768 1.00 62.34 166 ASP A CA 1
ATOM 1359 C C . ASP A 1 166 ? 2.599 27.547 -5.215 1.00 62.34 166 ASP A C 1
ATOM 1361 O O . ASP A 1 166 ? 3.704 27.150 -5.563 1.00 62.34 166 ASP A O 1
ATOM 1365 N N . GLU A 1 167 ? 2.485 28.617 -4.410 1.00 58.84 167 GLU A N 1
ATOM 1366 C CA . GLU A 1 167 ? 3.621 29.444 -3.930 1.00 58.84 167 GLU A CA 1
ATOM 1367 C C . GLU A 1 167 ? 4.182 28.999 -2.553 1.00 58.84 167 GLU A C 1
ATOM 1369 O O . GLU A 1 167 ? 4.976 29.726 -1.945 1.00 58.84 167 GLU A O 1
ATOM 1374 N N . ASP A 1 168 ? 3.762 27.848 -2.021 1.00 68.50 168 ASP A N 1
ATOM 1375 C CA . ASP A 1 168 ? 4.114 27.387 -0.670 1.00 68.50 168 ASP A CA 1
ATOM 1376 C C . ASP A 1 168 ? 5.280 26.368 -0.698 1.00 68.50 168 ASP A C 1
ATOM 1378 O O . ASP A 1 168 ? 5.093 25.181 -0.451 1.00 68.50 168 ASP A O 1
ATOM 1382 N N . GLU A 1 169 ? 6.509 26.867 -0.913 1.00 65.00 169 GLU A N 1
ATOM 1383 C CA . GLU A 1 169 ? 7.752 26.068 -1.069 1.00 65.00 169 GLU A CA 1
ATOM 1384 C C . GLU A 1 169 ? 7.983 24.996 0.031 1.00 65.00 169 GLU A C 1
ATOM 1386 O O . GLU A 1 169 ? 8.541 23.939 -0.248 1.00 65.00 169 GLU A O 1
ATOM 1391 N N . GLU A 1 170 ? 7.571 25.241 1.287 1.00 65.44 170 GLU A N 1
ATOM 1392 C CA . GLU A 1 170 ? 7.699 24.250 2.380 1.00 65.44 170 GLU A CA 1
ATOM 1393 C C . GLU A 1 170 ? 6.672 23.104 2.270 1.00 65.44 170 GLU A C 1
ATOM 1395 O O . GLU A 1 170 ? 6.968 21.981 2.674 1.00 65.44 170 GLU A O 1
ATOM 1400 N N . GLU A 1 171 ? 5.463 23.366 1.753 1.00 70.00 171 GLU A N 1
ATOM 1401 C CA . GLU A 1 171 ? 4.465 22.310 1.525 1.00 70.00 171 GLU A CA 1
ATOM 1402 C C . GLU A 1 171 ? 4.857 21.442 0.318 1.00 70.00 171 GLU A C 1
ATOM 1404 O O . GLU A 1 171 ? 4.573 20.244 0.323 1.00 70.00 171 GLU A O 1
ATOM 1409 N N . ASP A 1 172 ? 5.572 22.012 -0.656 1.00 73.50 172 ASP A N 1
ATOM 1410 C CA . ASP A 1 172 ? 6.069 21.302 -1.837 1.00 73.50 172 ASP A CA 1
ATOM 1411 C C . ASP A 1 172 ? 7.151 20.264 -1.482 1.00 73.50 172 ASP A C 1
ATOM 1413 O O . ASP A 1 172 ? 7.038 19.106 -1.888 1.00 73.50 172 ASP A O 1
ATOM 1417 N N . GLU A 1 173 ? 8.147 20.625 -0.655 1.00 78.44 173 GLU A N 1
ATOM 1418 C CA . GLU A 1 173 ? 9.200 19.690 -0.205 1.00 78.44 173 GLU A CA 1
ATOM 1419 C C . GLU A 1 173 ? 8.615 18.480 0.559 1.00 78.44 173 GLU A C 1
ATOM 1421 O O . GLU A 1 173 ? 9.006 17.333 0.322 1.00 78.44 173 GLU A O 1
ATOM 1426 N N . ASP A 1 174 ? 7.633 18.717 1.439 1.00 84.69 174 ASP A N 1
ATOM 1427 C CA . ASP A 1 174 ? 6.933 17.664 2.191 1.00 84.69 174 ASP A CA 1
ATOM 1428 C C . ASP A 1 174 ? 6.097 16.745 1.270 1.00 84.69 174 ASP A C 1
ATOM 1430 O O . ASP A 1 174 ? 5.883 15.564 1.575 1.00 84.69 174 ASP A O 1
ATOM 1434 N N . ILE A 1 175 ? 5.563 17.266 0.159 1.00 85.75 175 ILE A N 1
ATOM 1435 C CA . ILE A 1 175 ? 4.807 16.469 -0.818 1.00 85.75 175 ILE A CA 1
ATOM 1436 C C . ILE A 1 175 ? 5.754 15.606 -1.652 1.00 85.75 175 ILE A C 1
ATOM 1438 O O . ILE A 1 175 ? 5.459 14.422 -1.848 1.00 85.75 175 ILE A O 1
ATOM 1442 N N . ASP A 1 176 ? 6.887 16.157 -2.082 1.00 87.31 176 ASP A N 1
ATOM 1443 C CA . ASP A 1 176 ? 7.895 15.443 -2.864 1.00 87.31 176 ASP A CA 1
ATOM 1444 C C . ASP A 1 176 ? 8.472 14.248 -2.094 1.00 87.31 176 ASP A C 1
ATOM 1446 O O . ASP A 1 176 ? 8.500 13.135 -2.627 1.00 87.31 176 ASP A O 1
ATOM 1450 N N . GLU A 1 177 ? 8.819 14.414 -0.809 1.00 90.19 177 GLU A N 1
ATOM 1451 C CA . GLU A 1 177 ? 9.299 13.304 0.035 1.00 90.19 177 GLU A CA 1
ATOM 1452 C C . GLU A 1 177 ? 8.250 12.181 0.135 1.00 90.19 177 GLU A C 1
ATOM 1454 O O . GLU A 1 177 ? 8.563 10.986 0.089 1.00 90.19 177 GLU A O 1
ATOM 1459 N N . ARG A 1 178 ? 6.965 12.544 0.228 1.00 90.69 178 ARG A N 1
ATOM 1460 C CA . ARG A 1 178 ? 5.868 11.568 0.300 1.00 90.69 178 ARG A CA 1
ATOM 1461 C C . ARG A 1 178 ? 5.625 10.868 -1.033 1.00 90.69 178 ARG A C 1
ATOM 1463 O O . ARG A 1 178 ? 5.240 9.697 -1.014 1.00 90.69 178 ARG A O 1
ATOM 1470 N N . LEU A 1 179 ? 5.810 11.554 -2.161 1.00 92.19 179 LEU A N 1
ATOM 1471 C CA . LEU A 1 179 ? 5.747 10.956 -3.496 1.00 92.19 179 LEU A CA 1
ATOM 1472 C C . LEU A 1 179 ? 6.897 9.971 -3.706 1.00 92.19 179 LEU A C 1
ATOM 1474 O O . LEU A 1 179 ? 6.652 8.843 -4.130 1.00 92.19 179 LEU A O 1
ATOM 1478 N N . GLU A 1 180 ? 8.125 10.353 -3.349 1.00 92.19 180 GLU A N 1
ATOM 1479 C CA . GLU A 1 180 ? 9.299 9.482 -3.447 1.00 92.19 180 GLU A CA 1
ATOM 1480 C C . GLU A 1 180 ? 9.126 8.219 -2.594 1.00 92.19 180 GLU A C 1
ATOM 1482 O O . GLU A 1 180 ? 9.318 7.103 -3.085 1.00 92.19 180 GLU A O 1
ATOM 1487 N N . ALA A 1 181 ? 8.667 8.370 -1.348 1.00 93.06 181 ALA A N 1
ATOM 1488 C CA . ALA A 1 181 ? 8.360 7.236 -0.484 1.00 93.06 181 ALA A CA 1
ATOM 1489 C C . ALA A 1 181 ? 7.280 6.317 -1.092 1.00 93.06 181 ALA A C 1
ATOM 1491 O O . ALA A 1 181 ? 7.401 5.091 -1.036 1.00 93.06 181 ALA A O 1
ATOM 1492 N N . ASP A 1 182 ? 6.232 6.884 -1.699 1.00 95.19 182 ASP A N 1
ATOM 1493 C CA . ASP A 1 182 ? 5.164 6.117 -2.347 1.00 95.19 182 ASP A CA 1
ATOM 1494 C C . ASP A 1 182 ? 5.649 5.348 -3.587 1.00 95.19 182 ASP A C 1
ATOM 1496 O O . ASP A 1 182 ? 5.256 4.190 -3.783 1.00 95.19 182 ASP A O 1
ATOM 1500 N N . TYR A 1 183 ? 6.517 5.954 -4.403 1.00 95.00 183 TYR A N 1
ATOM 1501 C CA . TYR A 1 183 ? 7.152 5.297 -5.547 1.00 95.00 183 TYR A CA 1
ATOM 1502 C C . TYR A 1 183 ? 8.088 4.177 -5.095 1.00 95.00 183 TYR A C 1
ATOM 1504 O O . TYR A 1 183 ? 7.963 3.059 -5.596 1.00 95.00 183 TYR A O 1
ATOM 1512 N N . GLY A 1 184 ? 8.921 4.420 -4.079 1.00 95.31 184 GLY A N 1
ATOM 1513 C CA . GLY A 1 184 ? 9.811 3.408 -3.510 1.00 95.31 184 GLY A CA 1
ATOM 1514 C C . GLY A 1 184 ? 9.061 2.170 -3.006 1.00 95.31 184 GLY A C 1
ATOM 1515 O O . GLY A 1 184 ? 9.462 1.042 -3.290 1.00 95.31 184 GLY A O 1
ATOM 1516 N N . LEU A 1 185 ? 7.912 2.350 -2.343 1.00 95.38 185 LEU A N 1
ATOM 1517 C CA . LEU A 1 185 ? 7.051 1.227 -1.941 1.00 95.38 185 LEU A CA 1
ATOM 1518 C C . LEU A 1 185 ? 6.488 0.456 -3.147 1.00 95.38 185 LEU A C 1
ATOM 1520 O O . LEU A 1 185 ? 6.374 -0.773 -3.113 1.00 95.38 185 LEU A O 1
ATOM 1524 N N . GLY A 1 186 ? 6.120 1.165 -4.216 1.00 96.12 186 GLY A N 1
ATOM 1525 C CA . GLY A 1 186 ? 5.658 0.558 -5.462 1.00 96.12 186 GLY A CA 1
ATOM 1526 C C . GLY A 1 186 ? 6.728 -0.310 -6.126 1.00 96.12 186 GLY A C 1
ATOM 1527 O O . GLY A 1 186 ? 6.432 -1.426 -6.564 1.00 96.12 186 GLY A O 1
ATOM 1528 N N . GLU A 1 187 ? 7.965 0.180 -6.161 1.00 95.38 187 GLU A N 1
ATOM 1529 C CA . GLU A 1 187 ? 9.123 -0.539 -6.698 1.00 95.38 187 GLU A CA 1
ATOM 1530 C C . GLU A 1 187 ? 9.492 -1.749 -5.851 1.00 95.38 187 GLU A C 1
ATOM 1532 O O . GLU A 1 187 ? 9.678 -2.836 -6.396 1.00 95.38 187 GLU A O 1
ATOM 1537 N N . GLU A 1 188 ? 9.477 -1.625 -4.524 1.00 95.81 188 GLU A N 1
ATOM 1538 C CA . GLU A 1 188 ? 9.753 -2.752 -3.633 1.00 95.81 188 GLU A CA 1
ATOM 1539 C C . GLU A 1 188 ? 8.741 -3.895 -3.840 1.00 95.81 188 GLU A C 1
ATOM 1541 O O . GLU A 1 188 ? 9.105 -5.075 -3.883 1.00 95.81 188 GLU A O 1
ATOM 1546 N N . LEU A 1 189 ? 7.460 -3.579 -4.061 1.00 96.81 189 LEU A N 1
ATOM 1547 C CA . LEU A 1 189 ? 6.470 -4.600 -4.419 1.00 96.81 189 LEU A CA 1
ATOM 1548 C C . LEU A 1 189 ? 6.774 -5.249 -5.766 1.00 96.81 189 LEU A C 1
ATOM 1550 O O . LEU A 1 189 ? 6.731 -6.475 -5.887 1.00 96.81 189 LEU A O 1
ATOM 1554 N N . LYS A 1 190 ? 7.063 -4.425 -6.771 1.00 95.44 190 LYS A N 1
ATOM 1555 C CA . LYS A 1 190 ? 7.283 -4.831 -8.159 1.00 95.44 190 LYS A CA 1
ATOM 1556 C C . LYS A 1 190 ? 8.541 -5.687 -8.332 1.00 95.44 190 LYS A C 1
ATOM 1558 O O . LYS A 1 190 ? 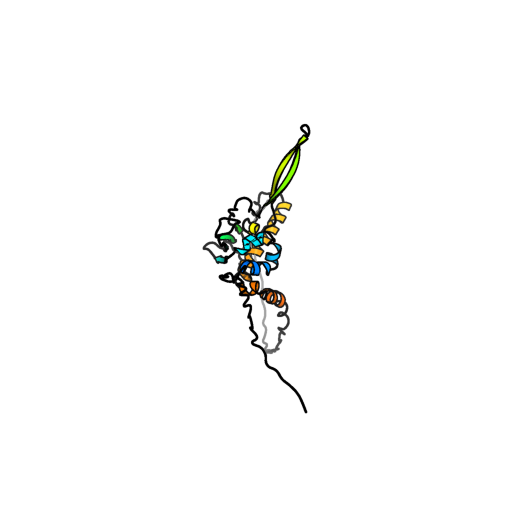8.460 -6.756 -8.938 1.00 95.44 190 LYS A O 1
ATOM 1563 N N . ASP A 1 191 ? 9.677 -5.224 -7.823 1.00 94.56 191 ASP A N 1
ATOM 1564 C CA . ASP A 1 191 ? 11.001 -5.763 -8.146 1.00 94.56 191 ASP A CA 1
ATOM 1565 C C . ASP A 1 191 ? 11.515 -6.747 -7.082 1.00 94.56 191 ASP A C 1
ATOM 1567 O O . ASP A 1 191 ? 12.344 -7.611 -7.382 1.00 94.56 191 ASP A O 1
ATOM 1571 N N . SER A 1 192 ? 10.968 -6.696 -5.863 1.00 94.50 192 SER A N 1
ATOM 1572 C CA . SER A 1 192 ? 11.441 -7.501 -4.734 1.00 94.50 192 SER A CA 1
ATOM 1573 C C . SER A 1 192 ? 10.375 -8.455 -4.181 1.00 94.50 192 SER A C 1
ATOM 1575 O O . SER A 1 192 ? 10.564 -9.679 -4.217 1.00 94.50 192 SER A O 1
ATOM 1577 N N . ILE A 1 193 ? 9.230 -7.950 -3.711 1.00 95.62 193 ILE A N 1
ATOM 1578 C CA . ILE A 1 193 ? 8.248 -8.770 -2.982 1.00 95.62 193 ILE A CA 1
ATOM 1579 C C . ILE A 1 193 ? 7.502 -9.727 -3.906 1.00 95.62 193 ILE A C 1
ATOM 1581 O O . ILE A 1 193 ? 7.489 -10.927 -3.639 1.00 95.62 193 ILE A O 1
ATOM 1585 N N . ILE A 1 194 ? 6.904 -9.244 -4.999 1.00 96.38 194 ILE A N 1
ATOM 1586 C CA . ILE A 1 194 ? 6.129 -10.094 -5.919 1.00 96.38 194 ILE A CA 1
ATOM 1587 C C . ILE A 1 194 ? 7.009 -11.194 -6.546 1.00 96.38 194 ILE A C 1
ATOM 1589 O O . ILE A 1 194 ? 6.599 -12.359 -6.511 1.00 96.38 194 ILE A O 1
ATOM 1593 N N . PRO A 1 195 ? 8.227 -10.910 -7.058 1.00 96.25 195 PRO A N 1
ATOM 1594 C CA . PRO A 1 195 ? 9.070 -11.942 -7.665 1.00 96.25 195 PRO A CA 1
ATOM 1595 C C . PRO A 1 195 ? 9.581 -12.996 -6.673 1.00 96.25 195 PRO A C 1
ATOM 1597 O O . PRO A 1 195 ? 9.837 -14.134 -7.073 1.00 96.25 195 PRO A O 1
ATOM 1600 N N . ARG A 1 196 ? 9.742 -12.638 -5.390 1.00 94.62 196 ARG A N 1
ATOM 1601 C CA . ARG A 1 196 ? 10.336 -13.503 -4.354 1.00 94.62 196 ARG A CA 1
ATOM 1602 C C . ARG A 1 196 ? 9.453 -13.662 -3.115 1.00 94.62 196 ARG A C 1
ATOM 1604 O O . ARG A 1 196 ? 9.960 -13.826 -2.006 1.00 94.62 196 ARG A O 1
ATOM 1611 N N . ALA A 1 197 ? 8.132 -13.681 -3.289 1.00 95.12 197 ALA A N 1
ATOM 1612 C CA . ALA A 1 197 ? 7.174 -13.670 -2.178 1.00 95.12 197 ALA A CA 1
ATOM 1613 C C . ALA A 1 197 ? 7.387 -14.812 -1.167 1.00 95.12 197 ALA A C 1
ATOM 1615 O O . ALA A 1 197 ? 7.218 -14.625 0.034 1.00 95.12 197 ALA A O 1
ATOM 1616 N N . VAL A 1 198 ? 7.814 -15.994 -1.630 1.00 95.88 198 VAL A N 1
ATOM 1617 C CA . VAL A 1 198 ? 8.119 -17.145 -0.758 1.00 95.88 198 VAL A CA 1
ATOM 1618 C C . VAL A 1 198 ? 9.374 -16.907 0.092 1.00 95.88 198 VAL A C 1
ATOM 1620 O O . VAL A 1 198 ? 9.416 -17.308 1.257 1.00 95.88 198 VAL A O 1
ATOM 1623 N N . ASP A 1 199 ? 10.394 -16.246 -0.451 1.00 95.44 199 ASP A N 1
ATOM 1624 C CA . ASP A 1 199 ? 11.613 -15.928 0.299 1.00 95.44 199 ASP A CA 1
ATOM 1625 C C . ASP A 1 199 ? 11.352 -14.827 1.325 1.00 95.44 199 ASP A C 1
ATOM 1627 O O . ASP A 1 199 ? 11.872 -14.905 2.439 1.00 95.44 199 ASP A O 1
ATOM 1631 N N . TRP A 1 200 ? 10.496 -13.857 0.988 1.00 95.75 200 TRP A N 1
ATOM 1632 C CA . TRP A 1 200 ? 9.995 -12.859 1.932 1.00 95.75 200 TRP A CA 1
ATOM 1633 C C . TRP A 1 200 ? 9.159 -13.503 3.034 1.00 95.75 200 TRP A C 1
ATOM 1635 O O . TRP A 1 200 ? 9.439 -13.294 4.206 1.00 95.75 200 TRP A O 1
ATOM 1645 N N . PHE A 1 201 ? 8.219 -14.385 2.689 1.00 95.62 201 PHE A N 1
ATOM 1646 C CA . PHE A 1 201 ? 7.430 -15.139 3.667 1.00 95.62 201 PHE A CA 1
ATOM 1647 C C . PHE A 1 201 ? 8.298 -15.975 4.623 1.00 95.62 201 PHE A C 1
ATOM 1649 O O . PHE A 1 201 ? 8.007 -16.075 5.811 1.00 95.62 201 PHE A O 1
ATOM 1656 N N . THR A 1 202 ? 9.366 -16.597 4.114 1.00 95.00 202 THR A N 1
ATOM 1657 C CA . THR A 1 202 ? 10.262 -17.440 4.926 1.00 95.00 202 THR A CA 1
ATOM 1658 C C . THR A 1 202 ? 11.387 -16.668 5.621 1.00 95.00 202 THR A C 1
ATOM 1660 O O . THR A 1 202 ? 12.156 -17.279 6.364 1.00 95.00 202 THR A O 1
ATOM 1663 N N . GLY A 1 203 ? 11.522 -15.359 5.380 1.00 91.94 203 GLY A N 1
ATOM 1664 C CA . GLY A 1 203 ? 12.617 -14.529 5.895 1.00 91.94 203 GLY A CA 1
ATOM 1665 C C . GLY A 1 203 ? 13.980 -14.768 5.248 1.00 91.94 203 GLY A C 1
ATOM 1666 O O . GLY A 1 203 ? 14.972 -14.177 5.669 1.00 91.94 203 GLY A O 1
ATOM 1667 N N . LYS A 1 204 ? 14.061 -15.602 4.207 1.00 90.81 204 LYS A N 1
ATOM 1668 C CA . LYS A 1 204 ? 15.303 -15.821 3.452 1.00 90.81 204 LYS A CA 1
ATOM 1669 C C . LYS A 1 204 ? 15.692 -14.608 2.617 1.00 90.81 204 LYS A C 1
ATOM 1671 O O . LYS A 1 204 ? 16.879 -14.398 2.406 1.00 90.81 204 LYS A O 1
ATOM 1676 N N . ALA A 1 205 ? 14.717 -13.807 2.180 1.00 88.19 205 ALA A N 1
ATOM 1677 C CA . ALA A 1 205 ? 14.961 -12.594 1.400 1.00 88.19 205 ALA A CA 1
ATOM 1678 C C . ALA A 1 205 ? 15.948 -11.637 2.095 1.00 88.19 205 ALA A C 1
ATOM 1680 O O . ALA A 1 205 ? 16.864 -11.131 1.451 1.00 88.19 205 ALA A O 1
ATOM 1681 N N . LEU A 1 206 ? 15.836 -11.500 3.422 1.00 86.62 206 LEU A N 1
ATOM 1682 C CA . LEU A 1 206 ? 16.713 -10.658 4.244 1.00 86.62 206 LEU A CA 1
ATOM 1683 C C . LEU A 1 206 ? 18.192 -11.064 4.159 1.00 86.62 206 LEU A C 1
ATOM 1685 O O . LEU A 1 206 ? 19.071 -10.214 4.238 1.00 86.62 206 LEU A O 1
ATOM 1689 N N . GLN A 1 207 ? 18.479 -12.352 3.956 1.00 81.44 207 GLN A N 1
ATOM 1690 C CA . GLN A 1 207 ? 19.856 -12.843 3.839 1.00 81.44 207 GLN A CA 1
ATOM 1691 C C . GLN A 1 207 ? 20.504 -12.397 2.528 1.00 81.44 207 GLN A C 1
ATOM 1693 O O . GLN A 1 207 ? 21.708 -12.198 2.480 1.00 81.44 207 GLN A O 1
ATOM 1698 N N . TYR A 1 208 ? 19.720 -12.229 1.460 1.00 75.38 208 TYR A N 1
ATOM 1699 C CA . TYR A 1 208 ? 20.241 -11.794 0.164 1.00 75.38 208 TYR A CA 1
ATOM 1700 C C . TYR A 1 208 ? 20.448 -10.280 0.085 1.00 75.38 208 TYR A C 1
ATOM 1702 O O . TYR A 1 208 ? 21.309 -9.850 -0.675 1.00 75.38 208 TYR A O 1
ATOM 1710 N N . GLN A 1 209 ? 19.691 -9.490 0.857 1.00 69.50 209 GLN A N 1
ATOM 1711 C CA . GLN A 1 209 ? 19.941 -8.051 0.995 1.00 69.50 209 GLN A CA 1
ATOM 1712 C C . GLN A 1 209 ? 21.235 -7.783 1.776 1.00 69.50 209 GLN A C 1
ATOM 1714 O O . GLN A 1 209 ? 22.035 -6.969 1.341 1.00 69.50 209 GLN A O 1
ATOM 1719 N N . ASP A 1 210 ? 21.481 -8.513 2.868 1.00 61.75 210 ASP A N 1
ATOM 1720 C CA . ASP A 1 210 ? 22.672 -8.322 3.716 1.00 61.75 210 ASP A CA 1
ATOM 1721 C C . ASP A 1 210 ? 23.966 -8.873 3.074 1.00 61.75 210 ASP A C 1
ATOM 1723 O O . ASP A 1 210 ? 25.054 -8.334 3.255 1.00 61.75 210 ASP A O 1
ATOM 1727 N N . ASN A 1 211 ? 23.868 -9.935 2.264 1.00 53.47 211 ASN A N 1
ATOM 1728 C CA . ASN A 1 211 ? 25.025 -10.524 1.575 1.00 53.47 211 ASN A CA 1
ATOM 1729 C C . ASN A 1 211 ? 25.419 -9.828 0.257 1.00 53.47 211 ASN A C 1
ATOM 1731 O O . ASN A 1 211 ? 26.413 -10.235 -0.350 1.00 53.47 211 ASN A O 1
ATOM 1735 N N . GLY A 1 212 ? 24.671 -8.819 -0.200 1.00 51.97 212 GLY A N 1
ATOM 1736 C CA . GLY A 1 212 ? 24.982 -8.063 -1.420 1.00 51.97 212 GLY A CA 1
ATOM 1737 C C . GLY A 1 212 ? 26.292 -7.269 -1.341 1.00 51.97 212 GLY A C 1
ATOM 1738 O O . GLY A 1 212 ? 26.945 -7.088 -2.363 1.00 51.97 212 GLY A O 1
ATOM 1739 N N . ASP A 1 213 ? 26.728 -6.904 -0.132 1.00 51.00 213 ASP A N 1
ATOM 1740 C CA . ASP A 1 213 ? 27.942 -6.110 0.116 1.00 51.00 213 ASP A CA 1
ATOM 1741 C C . ASP A 1 213 ? 29.230 -6.953 0.268 1.00 51.00 213 ASP A C 1
ATOM 1743 O O . ASP A 1 213 ? 30.292 -6.420 0.580 1.00 51.00 213 ASP A O 1
ATOM 1747 N N . GLN A 1 214 ? 29.174 -8.282 0.088 1.00 48.56 214 GLN A N 1
ATOM 1748 C CA . GLN A 1 214 ? 30.341 -9.176 0.244 1.00 48.56 214 GLN A CA 1
ATOM 1749 C C . GLN A 1 214 ? 30.940 -9.701 -1.070 1.00 48.56 214 GLN A C 1
ATOM 1751 O O . GLN A 1 214 ? 31.871 -10.505 -1.028 1.00 48.56 214 GLN A O 1
ATOM 1756 N N . TYR A 1 215 ? 30.440 -9.262 -2.227 1.00 49.50 215 TYR A N 1
ATOM 1757 C CA . TYR A 1 215 ? 30.906 -9.721 -3.543 1.00 49.50 215 TYR A CA 1
ATOM 1758 C C . TYR A 1 215 ? 31.547 -8.610 -4.395 1.00 49.50 215 TYR A C 1
ATOM 1760 O O . TYR A 1 215 ? 31.497 -8.692 -5.619 1.00 49.50 215 TYR A O 1
ATOM 1768 N N . ASP A 1 216 ? 32.157 -7.599 -3.767 1.00 52.06 216 ASP A N 1
ATOM 1769 C CA . ASP A 1 216 ? 32.846 -6.497 -4.462 1.00 52.06 216 ASP A CA 1
ATOM 1770 C C . ASP A 1 216 ? 34.277 -6.258 -3.939 1.00 52.06 216 ASP A C 1
ATOM 1772 O O . ASP A 1 216 ? 34.630 -5.142 -3.585 1.00 52.06 216 ASP A O 1
ATOM 1776 N N . ASP A 1 217 ? 35.099 -7.313 -3.821 1.00 48.97 217 ASP A N 1
ATOM 1777 C CA . ASP A 1 217 ? 36.558 -7.162 -3.623 1.00 48.97 217 ASP A CA 1
ATOM 1778 C C . ASP A 1 217 ? 37.331 -8.457 -3.962 1.00 48.97 217 ASP A C 1
ATOM 1780 O O . ASP A 1 217 ? 37.925 -9.067 -3.081 1.00 48.97 217 ASP A O 1
ATOM 1784 N N . ASP A 1 218 ? 37.273 -8.952 -5.209 1.00 51.06 218 ASP A N 1
ATOM 1785 C CA . ASP A 1 218 ? 38.288 -9.932 -5.673 1.00 51.06 218 ASP A CA 1
ATOM 1786 C C . ASP A 1 218 ? 38.437 -10.034 -7.207 1.00 51.06 218 ASP A C 1
ATOM 1788 O O . ASP A 1 218 ? 38.791 -11.080 -7.752 1.00 51.06 218 ASP A O 1
ATOM 1792 N N . PHE A 1 219 ? 38.179 -8.948 -7.944 1.00 49.56 219 PHE A N 1
ATOM 1793 C CA . PHE A 1 219 ? 38.701 -8.831 -9.310 1.00 49.56 219 PHE A CA 1
ATOM 1794 C C . PHE A 1 219 ? 40.093 -8.191 -9.242 1.00 49.56 219 PHE A C 1
ATOM 1796 O O . PHE A 1 219 ? 40.266 -7.014 -9.557 1.00 49.56 219 PHE A O 1
ATOM 1803 N N . GLU A 1 220 ? 41.087 -8.972 -8.798 1.00 49.94 220 GLU A N 1
ATOM 1804 C CA . GLU A 1 220 ? 42.492 -8.681 -9.098 1.00 49.94 220 GLU A CA 1
ATOM 1805 C C . GLU A 1 220 ? 42.623 -8.581 -10.625 1.00 49.94 220 GLU A C 1
ATOM 1807 O O . GLU A 1 220 ? 42.465 -9.564 -11.351 1.00 49.94 220 GLU A O 1
ATOM 1812 N N . TYR A 1 221 ? 42.849 -7.363 -11.119 1.00 51.28 221 TYR A N 1
ATOM 1813 C CA . TYR A 1 221 ? 43.304 -7.138 -12.483 1.00 51.28 221 TYR A CA 1
ATOM 1814 C C . TYR A 1 221 ? 44.697 -7.762 -12.606 1.00 51.28 221 TYR A C 1
ATOM 1816 O O . TYR A 1 221 ? 45.677 -7.195 -12.125 1.00 51.28 221 TYR A O 1
ATOM 1824 N N . ASP A 1 222 ? 44.760 -8.942 -13.217 1.00 48.78 222 ASP 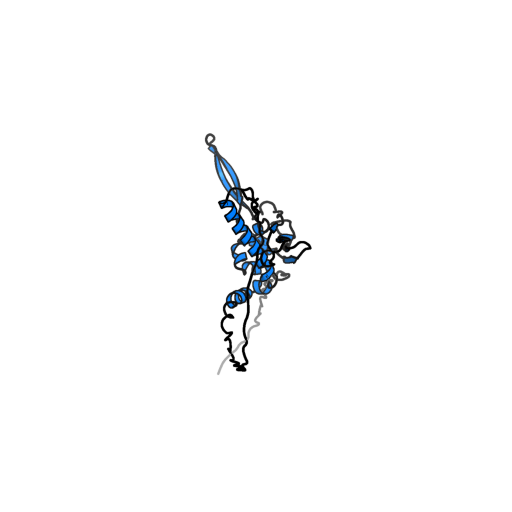A N 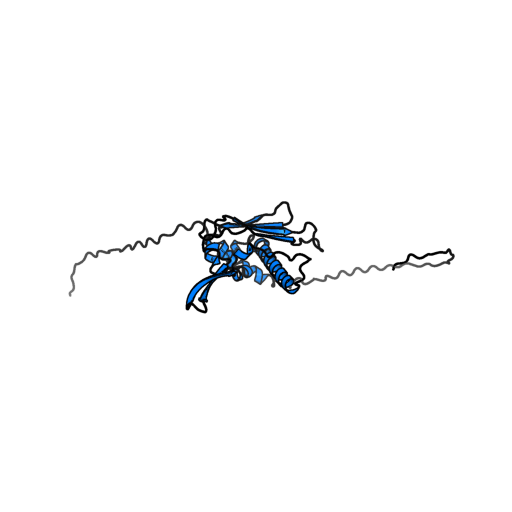1
ATOM 1825 C CA . ASP A 1 222 ? 45.993 -9.519 -13.745 1.00 48.78 222 ASP A CA 1
ATOM 1826 C C . ASP A 1 222 ? 46.396 -8.666 -14.959 1.00 48.78 222 ASP A C 1
ATOM 1828 O O . ASP A 1 222 ? 45.886 -8.834 -16.069 1.00 48.78 222 ASP A O 1
ATOM 1832 N N . ASP A 1 223 ? 47.194 -7.633 -14.687 1.00 49.22 223 ASP A N 1
ATOM 1833 C CA . ASP A 1 223 ? 47.843 -6.766 -15.670 1.00 49.22 223 ASP A CA 1
ATOM 1834 C C . ASP A 1 223 ? 48.978 -7.568 -16.325 1.00 49.22 223 ASP A C 1
ATOM 1836 O O . ASP A 1 223 ? 50.142 -7.466 -15.937 1.00 49.22 223 ASP A O 1
ATOM 1840 N N . ASP A 1 224 ? 48.612 -8.454 -17.254 1.00 55.28 224 ASP A N 1
ATOM 1841 C CA . ASP A 1 224 ? 49.566 -9.172 -18.099 1.00 55.28 224 ASP A CA 1
ATOM 1842 C C . ASP A 1 224 ? 50.109 -8.196 -19.161 1.00 55.28 224 ASP A C 1
ATOM 1844 O O . ASP A 1 224 ? 49.419 -7.795 -20.105 1.00 55.28 224 ASP A O 1
ATOM 1848 N N . GLU A 1 225 ? 51.364 -7.796 -18.950 1.00 54.62 225 GLU A N 1
ATOM 1849 C CA . GLU A 1 225 ? 52.225 -7.052 -19.866 1.00 54.62 225 GLU A CA 1
ATOM 1850 C C . GLU A 1 225 ? 52.349 -7.768 -21.226 1.00 54.62 225 GLU A C 1
ATOM 1852 O O . GLU A 1 225 ? 52.872 -8.878 -21.305 1.00 54.62 225 GLU A O 1
ATOM 1857 N N . GLU A 1 226 ? 51.989 -7.097 -22.321 1.00 50.59 226 GLU A N 1
ATOM 1858 C CA . GLU A 1 226 ? 52.520 -7.419 -23.654 1.00 50.59 226 GLU A CA 1
ATOM 1859 C C . GLU A 1 226 ? 53.198 -6.151 -24.201 1.00 50.59 226 GLU A C 1
ATOM 1861 O O . GLU A 1 226 ? 52.556 -5.238 -24.727 1.00 50.59 226 GLU A O 1
ATOM 1866 N N . GLU A 1 227 ? 54.518 -6.084 -23.992 1.00 51.41 227 GLU A N 1
ATOM 1867 C CA . GLU A 1 227 ? 55.443 -5.249 -24.761 1.00 51.41 227 GLU A CA 1
ATOM 1868 C C . GLU A 1 227 ? 55.388 -5.689 -26.233 1.00 51.41 227 GLU A C 1
ATOM 1870 O O . GLU A 1 227 ? 55.722 -6.833 -26.534 1.00 51.41 227 GLU A O 1
ATOM 1875 N N . ASP A 1 228 ? 55.036 -4.785 -27.150 1.00 52.34 228 ASP A N 1
ATOM 1876 C CA . ASP A 1 228 ? 55.386 -4.948 -28.565 1.00 52.34 228 ASP A CA 1
ATOM 1877 C C . ASP A 1 228 ? 56.138 -3.691 -29.024 1.00 52.34 228 ASP A C 1
ATOM 1879 O O . ASP A 1 228 ? 55.575 -2.613 -29.240 1.00 52.34 228 ASP A O 1
ATOM 1883 N N . ASP A 1 229 ? 57.456 -3.866 -29.044 1.00 52.25 229 ASP A N 1
ATOM 1884 C CA . ASP A 1 229 ? 58.479 -3.015 -29.636 1.00 52.25 229 ASP A CA 1
ATOM 1885 C C . ASP A 1 229 ? 58.441 -3.256 -31.154 1.00 52.25 229 ASP A C 1
ATOM 1887 O O . ASP A 1 229 ? 58.690 -4.375 -31.596 1.00 52.25 229 ASP A O 1
ATOM 1891 N N . ASP A 1 230 ? 58.164 -2.231 -31.958 1.00 54.22 230 ASP A N 1
ATOM 1892 C CA . ASP A 1 230 ? 58.563 -2.221 -33.370 1.00 54.22 230 ASP A CA 1
ATOM 1893 C C . ASP A 1 230 ? 58.869 -0.772 -33.791 1.00 54.22 230 ASP A C 1
ATOM 1895 O O . ASP A 1 230 ? 58.003 0.013 -34.194 1.00 54.22 230 ASP A O 1
ATOM 1899 N N . ASP A 1 231 ? 60.150 -0.431 -33.639 1.00 54.69 231 ASP A N 1
ATOM 1900 C CA . ASP A 1 231 ? 60.853 0.629 -34.359 1.00 54.69 231 ASP A CA 1
ATOM 1901 C C . ASP A 1 231 ? 60.834 0.345 -35.874 1.00 54.69 231 ASP A C 1
ATOM 1903 O O . ASP A 1 231 ? 61.147 -0.767 -36.291 1.00 54.69 231 ASP A O 1
ATOM 1907 N N . GLU A 1 232 ? 60.593 1.366 -36.704 1.00 48.25 232 GLU A N 1
ATOM 1908 C CA . GLU A 1 232 ? 61.475 1.688 -37.842 1.00 48.25 232 GLU A CA 1
ATOM 1909 C C . GLU A 1 232 ? 61.130 3.069 -38.451 1.00 48.25 232 GLU A C 1
ATOM 1911 O O . GLU A 1 232 ? 60.001 3.342 -38.867 1.00 48.25 232 GLU A O 1
ATOM 1916 N N . ASP A 1 233 ? 62.158 3.925 -38.458 1.00 49.62 233 ASP A N 1
ATOM 1917 C CA . ASP A 1 233 ? 62.334 5.221 -39.132 1.00 49.62 233 ASP A CA 1
ATOM 1918 C C . ASP A 1 233 ? 61.948 5.228 -40.632 1.00 49.62 233 ASP A C 1
ATOM 1920 O O . ASP A 1 233 ? 62.100 4.211 -41.304 1.00 49.62 233 ASP A O 1
ATOM 1924 N N . ASP A 1 234 ? 61.539 6.389 -41.180 1.00 47.84 234 ASP A N 1
ATOM 1925 C CA . ASP A 1 234 ? 62.362 7.143 -42.163 1.00 47.84 234 ASP A CA 1
ATOM 1926 C C . ASP A 1 234 ? 61.707 8.467 -42.639 1.00 47.84 234 ASP A C 1
ATOM 1928 O O . ASP A 1 234 ? 60.609 8.483 -43.202 1.00 47.84 234 ASP A O 1
ATOM 1932 N N . ASP A 1 235 ? 62.458 9.552 -42.426 1.00 48.38 235 ASP A N 1
ATOM 1933 C CA . ASP A 1 235 ? 62.798 10.668 -43.329 1.00 48.38 235 ASP A CA 1
ATOM 1934 C C . ASP A 1 235 ? 61.763 11.663 -43.925 1.00 48.38 235 ASP A C 1
ATOM 1936 O O . ASP A 1 235 ? 60.986 11.387 -44.839 1.00 48.38 235 ASP A O 1
ATOM 1940 N N . GLU A 1 236 ? 61.856 12.887 -43.373 1.00 49.56 236 GLU A N 1
ATOM 1941 C CA . GLU A 1 236 ? 62.213 14.196 -43.983 1.00 49.56 236 GLU A CA 1
ATOM 1942 C C . GLU A 1 236 ? 61.742 14.593 -45.408 1.00 49.56 236 GLU A C 1
ATOM 1944 O O . GLU A 1 236 ? 61.985 13.903 -46.392 1.00 49.56 236 GLU A O 1
ATOM 1949 N N . ASP A 1 237 ? 61.123 15.788 -45.500 1.00 47.31 237 ASP A N 1
ATOM 1950 C CA . ASP A 1 237 ? 61.516 16.948 -46.351 1.00 47.31 237 ASP A CA 1
ATOM 1951 C C . ASP A 1 237 ? 60.296 17.874 -46.598 1.00 47.31 237 ASP A C 1
ATOM 1953 O O . ASP A 1 237 ? 59.257 17.459 -47.108 1.00 47.31 237 ASP A O 1
ATOM 1957 N N . GLU A 1 238 ? 60.248 19.077 -46.016 1.00 47.44 238 GLU A N 1
ATOM 1958 C CA . GLU A 1 238 ? 60.822 20.363 -46.476 1.00 47.44 238 GLU A CA 1
ATOM 1959 C C . GLU A 1 238 ? 59.890 21.192 -47.401 1.00 47.44 238 GLU A C 1
ATOM 1961 O O . GLU A 1 238 ? 59.683 20.903 -48.575 1.00 47.44 238 GLU A O 1
ATOM 1966 N N . ASP A 1 239 ? 59.393 22.275 -46.792 1.00 46.59 239 ASP A N 1
ATOM 1967 C CA . ASP A 1 239 ? 59.327 23.659 -47.287 1.00 46.59 239 ASP A CA 1
ATOM 1968 C C . ASP A 1 239 ? 58.259 24.201 -48.274 1.00 46.59 239 ASP A C 1
ATOM 1970 O O . ASP A 1 239 ? 57.836 23.592 -49.254 1.00 46.59 239 ASP A O 1
ATOM 1974 N N . ASP A 1 240 ? 57.958 25.477 -47.989 1.00 44.41 240 ASP A N 1
ATOM 1975 C CA . ASP A 1 240 ? 57.677 26.591 -48.912 1.00 44.41 240 ASP A CA 1
ATOM 1976 C C . ASP A 1 240 ? 56.221 27.059 -49.201 1.00 44.41 240 ASP A C 1
ATOM 1978 O O . ASP A 1 240 ? 55.495 26.574 -50.068 1.00 44.41 240 ASP A O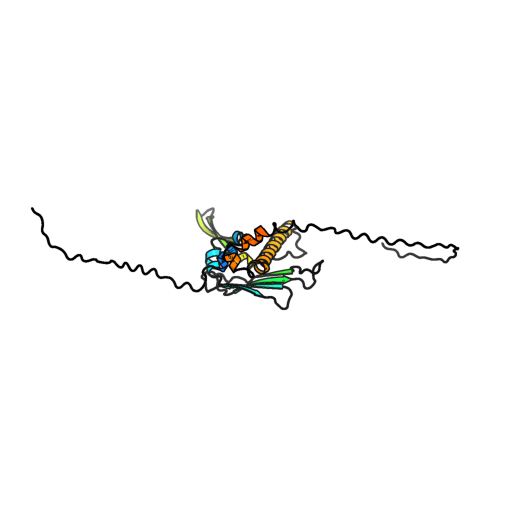 1
ATOM 1982 N N . ASP A 1 241 ? 55.872 28.130 -48.477 1.00 43.56 241 ASP A N 1
ATOM 1983 C CA . ASP A 1 241 ? 55.649 29.497 -48.995 1.00 43.56 241 ASP A CA 1
ATOM 1984 C C . ASP A 1 241 ? 54.255 30.180 -49.036 1.00 43.56 241 ASP A C 1
ATOM 1986 O O . ASP A 1 241 ? 53.247 29.701 -49.553 1.00 43.56 241 ASP A O 1
ATOM 1990 N N . GLU A 1 242 ? 54.308 31.396 -48.480 1.00 41.09 242 GLU A N 1
ATOM 1991 C CA . GLU A 1 242 ? 53.605 32.666 -48.715 1.00 41.09 242 GLU A CA 1
ATOM 1992 C C . GLU A 1 242 ? 52.088 32.797 -49.042 1.00 41.09 242 GLU A C 1
ATOM 1994 O O . GLU A 1 242 ? 51.562 32.463 -50.102 1.00 41.09 242 GLU A O 1
ATOM 1999 N N . GLN A 1 243 ? 51.412 33.535 -48.140 1.00 44.34 243 GLN A N 1
ATOM 2000 C CA . GLN A 1 243 ? 50.276 34.461 -48.376 1.00 44.34 243 GLN A CA 1
ATOM 2001 C C . GLN A 1 243 ? 50.595 35.509 -49.488 1.00 44.34 243 GLN A C 1
ATOM 2003 O O . GLN A 1 243 ? 51.777 35.662 -49.774 1.00 44.34 243 GLN A O 1
ATOM 2008 N N . PRO A 1 244 ? 49.671 36.362 -50.041 1.00 56.50 244 PRO A N 1
ATOM 2009 C CA . PRO A 1 244 ? 48.442 36.906 -49.419 1.00 56.50 244 PRO A CA 1
ATOM 2010 C C . PRO A 1 244 ? 47.242 37.254 -50.355 1.00 56.50 244 PRO A C 1
ATOM 2012 O O . PRO A 1 244 ? 47.349 37.272 -51.576 1.00 56.50 244 PRO A O 1
ATOM 2015 N N . ALA A 1 245 ? 46.105 37.655 -49.756 1.00 42.31 245 ALA A N 1
ATOM 2016 C CA . ALA A 1 245 ? 45.434 38.965 -49.954 1.00 42.31 245 ALA A CA 1
ATOM 2017 C C . ALA A 1 245 ? 43.883 38.942 -49.934 1.00 42.31 245 ALA A C 1
ATOM 2019 O O . ALA A 1 245 ? 43.242 38.324 -50.771 1.00 42.31 245 ALA A O 1
ATOM 2020 N N . LYS A 1 246 ? 43.347 39.741 -48.992 1.00 41.81 246 LYS A N 1
ATOM 2021 C CA . LYS A 1 246 ? 42.214 40.699 -49.063 1.00 41.81 246 LYS A CA 1
ATOM 2022 C C . LYS A 1 246 ? 40.916 40.332 -49.805 1.00 41.81 246 LYS A C 1
ATOM 2024 O O . LYS A 1 246 ? 40.913 40.201 -51.016 1.00 41.81 246 LYS A O 1
ATOM 2029 N N . ASP A 1 247 ? 39.794 40.426 -49.085 1.00 42.50 247 ASP A N 1
ATOM 2030 C CA . ASP A 1 247 ? 38.794 41.515 -49.210 1.00 42.50 247 ASP A CA 1
ATOM 2031 C C . ASP A 1 247 ? 37.684 41.290 -48.157 1.00 42.50 247 ASP A C 1
ATOM 2033 O O . ASP A 1 247 ? 37.120 40.212 -48.045 1.00 42.50 247 ASP A O 1
ATOM 2037 N N . GLU A 1 248 ? 37.591 42.141 -47.132 1.00 42.31 248 GLU A N 1
ATOM 2038 C CA . GLU A 1 248 ? 36.675 43.291 -47.011 1.00 42.31 248 GLU A CA 1
ATOM 2039 C C . GLU A 1 248 ? 35.201 42.954 -46.676 1.00 42.31 248 GLU A C 1
ATOM 2041 O O . GLU A 1 248 ? 34.479 42.343 -47.453 1.00 42.31 248 GLU A O 1
ATOM 2046 N N . LYS A 1 249 ? 34.765 43.567 -45.559 1.00 44.38 249 LYS A N 1
ATOM 2047 C CA . LYS A 1 249 ? 33.406 44.007 -45.170 1.00 44.38 249 LYS A CA 1
ATOM 2048 C C . LYS A 1 249 ? 32.499 43.064 -44.364 1.00 44.38 249 LYS A C 1
ATOM 2050 O O . LYS A 1 249 ? 31.761 42.238 -44.883 1.00 44.38 249 LYS A O 1
ATOM 2055 N N . ALA A 1 250 ? 32.458 43.380 -43.065 1.00 45.69 250 ALA A N 1
ATOM 2056 C CA . ALA A 1 250 ? 31.290 43.262 -42.189 1.00 45.69 250 ALA A CA 1
ATOM 2057 C C . ALA A 1 250 ? 30.125 44.168 -42.679 1.00 45.69 250 ALA A C 1
ATOM 2059 O O . ALA A 1 250 ? 30.365 45.082 -43.478 1.00 45.69 250 ALA A O 1
ATOM 2060 N N . PRO A 1 251 ? 28.884 43.976 -42.186 1.00 58.94 251 PRO A N 1
ATOM 2061 C CA . PRO A 1 251 ? 28.543 44.595 -40.899 1.00 58.94 251 PRO A CA 1
ATOM 2062 C C . PRO A 1 251 ? 27.626 43.785 -39.957 1.00 58.94 251 PRO A C 1
ATOM 2064 O O . PRO A 1 251 ? 26.806 42.975 -40.375 1.00 58.94 251 PRO A O 1
ATOM 2067 N N . GLU A 1 252 ? 27.808 44.101 -38.669 1.00 46.94 252 GLU A N 1
ATOM 2068 C CA . GLU A 1 252 ? 26.865 44.161 -37.536 1.00 46.94 252 GLU A CA 1
ATOM 2069 C C . GLU A 1 252 ? 25.442 43.591 -37.683 1.00 46.94 252 GLU A C 1
ATOM 2071 O O . GLU A 1 252 ? 24.640 44.068 -38.485 1.00 46.94 252 GLU A O 1
ATOM 2076 N N . CYS A 1 253 ? 25.061 42.752 -36.711 1.00 55.53 253 CYS A N 1
ATOM 2077 C CA . CYS A 1 253 ? 23.675 42.616 -36.270 1.00 55.53 253 CYS A CA 1
ATOM 2078 C C . CYS A 1 253 ? 23.618 42.731 -34.735 1.00 55.53 253 CYS A C 1
ATOM 2080 O O . CYS A 1 253 ? 24.286 41.991 -34.017 1.00 55.53 253 CYS A O 1
ATOM 2082 N N . LYS A 1 254 ? 22.873 43.735 -34.260 1.00 57.91 254 LYS A N 1
ATOM 2083 C CA . LYS A 1 254 ? 22.735 44.160 -32.860 1.00 57.91 254 LYS A CA 1
ATOM 2084 C C . LYS A 1 254 ? 21.798 43.236 -32.077 1.00 57.91 254 LYS A C 1
ATOM 2086 O O . LYS A 1 254 ? 20.721 42.917 -32.574 1.00 57.91 254 LYS A O 1
ATOM 2091 N N . GLN A 1 255 ? 22.171 42.920 -30.838 1.00 48.72 255 GLN A N 1
ATOM 2092 C CA . GLN A 1 255 ? 21.245 42.573 -29.755 1.00 48.72 255 GLN A CA 1
ATOM 2093 C C . GLN A 1 255 ? 21.058 43.805 -28.855 1.00 48.72 255 GLN A C 1
ATOM 2095 O O . GLN A 1 255 ? 21.960 44.643 -28.764 1.00 48.72 255 GLN A O 1
ATOM 2100 N N . GLN A 1 256 ? 19.856 43.938 -28.291 1.00 51.94 256 GLN A N 1
ATOM 2101 C CA . GLN A 1 256 ? 19.532 44.902 -27.234 1.00 51.94 256 GLN A CA 1
ATOM 2102 C C . GLN A 1 256 ? 20.172 44.504 -25.911 1.00 51.94 256 GLN A C 1
ATOM 2104 O O . GLN A 1 256 ? 20.329 43.284 -25.694 1.00 51.94 256 GLN A O 1
#

InterPro domains:
  IPR002164 Nucleosome assembly protein [PF00956] (8-204)
  IPR002164 Nucleosome assembly protein [PTHR11875] (27-229)
  IPR037231 NAP-like superfamily [SSF143113] (9-203)

Radius of gyration: 36.99 Å; Cα contacts (8 Å, |Δi|>4): 292; chains: 1; bounding box: 89×120×104 Å

Foldseek 3Di:
DDDDDDDDDDDDPPDPPPPPPPPPPPDDDDFLLQVLLQCLDPLSVVQADPLNSQQSSQFDDWDKDDDPAAWIKIWTAGDDHQFFDDRIKMKIWHWDPDADPPRHTHTDDMATDDTHTDPPRDQQKDWDWDWDADVPPRDIDIDTDIDGDRHPCCLRVQQDQDDPPDPPVVVNVVSVVSNVSSVVVVCCVVPPCNVPSVCSSVSVSVVCVVCPVVPPPDPPPPPDDDDDDDDDDDDDDDDDDDDDDDDDDDDDDDDD

pLDDT: mean 77.71, std 20.39, range [34.22, 98.38]